Protein AF-A0A8K0QNC1-F1 (afdb_monomer_lite)

Structure (mmCIF, N/CA/C/O backbone):
data_AF-A0A8K0QNC1-F1
#
_entry.id   AF-A0A8K0QNC1-F1
#
loop_
_atom_site.group_PDB
_atom_site.id
_atom_site.type_symbol
_atom_site.label_atom_id
_atom_site.label_alt_id
_atom_site.label_comp_id
_atom_site.label_asym_id
_atom_site.label_entity_id
_atom_site.label_seq_id
_atom_site.pdbx_PDB_ins_code
_atom_site.Cartn_x
_atom_site.Cartn_y
_atom_site.Cartn_z
_atom_site.occupancy
_atom_site.B_iso_or_equiv
_atom_site.auth_seq_id
_atom_site.auth_comp_id
_atom_site.auth_asym_id
_atom_site.auth_atom_id
_atom_site.pdbx_PDB_model_num
ATOM 1 N N . MET A 1 1 ? 17.934 -23.393 26.243 1.00 37.12 1 MET A N 1
ATOM 2 C CA . MET A 1 1 ? 18.743 -22.552 27.147 1.00 37.12 1 MET A CA 1
ATOM 3 C C . MET A 1 1 ? 20.127 -22.516 26.538 1.00 37.12 1 MET A C 1
ATOM 5 O O . MET A 1 1 ? 20.659 -23.597 26.391 1.00 37.12 1 MET A O 1
ATOM 9 N N . TRP A 1 2 ? 20.594 -21.354 26.081 1.00 26.25 2 TRP A N 1
ATOM 10 C CA . TRP A 1 2 ? 21.980 -20.865 26.017 1.00 26.25 2 TRP A CA 1
ATOM 11 C C . TRP A 1 2 ? 21.808 -19.356 25.862 1.00 26.25 2 TRP A C 1
ATOM 13 O O . TRP A 1 2 ? 21.200 -18.884 24.904 1.00 26.25 2 TRP A O 1
ATOM 23 N N . ALA A 1 3 ? 22.207 -18.632 26.899 1.00 33.97 3 ALA A N 1
ATOM 24 C CA . ALA A 1 3 ? 22.215 -17.186 26.925 1.00 33.97 3 ALA A CA 1
ATOM 25 C C . ALA A 1 3 ? 23.612 -16.724 26.516 1.00 33.97 3 ALA A C 1
ATOM 27 O O . ALA A 1 3 ? 24.615 -17.261 26.984 1.00 33.97 3 ALA A O 1
ATOM 28 N N . SER A 1 4 ? 23.684 -15.703 25.677 1.00 28.52 4 SER A N 1
ATOM 29 C CA . SER A 1 4 ? 24.837 -14.812 25.652 1.00 28.52 4 SER A CA 1
ATOM 30 C C . SER A 1 4 ? 24.306 -13.392 25.649 1.00 28.52 4 SER A C 1
ATOM 32 O O . SER A 1 4 ? 23.837 -12.879 24.640 1.00 28.52 4 SER A O 1
ATOM 34 N N . ASN A 1 5 ? 24.331 -12.806 26.844 1.00 37.66 5 ASN A N 1
ATOM 35 C CA . ASN A 1 5 ? 24.391 -11.368 27.026 1.00 37.66 5 ASN A CA 1
ATOM 36 C C . ASN A 1 5 ? 25.725 -10.896 26.459 1.00 37.66 5 ASN A C 1
ATOM 38 O O . ASN A 1 5 ? 26.754 -11.433 26.859 1.00 37.66 5 ASN A O 1
ATOM 42 N N . ASN A 1 6 ? 25.694 -9.890 25.590 1.00 34.25 6 ASN A N 1
ATOM 43 C CA . ASN A 1 6 ? 26.662 -8.799 25.586 1.00 34.25 6 ASN A CA 1
ATOM 44 C C . ASN A 1 6 ? 26.201 -7.696 24.631 1.00 34.25 6 ASN A C 1
ATOM 46 O O . ASN A 1 6 ? 25.936 -7.960 23.468 1.00 34.25 6 ASN A O 1
ATOM 50 N N . GLY A 1 7 ? 26.207 -6.465 25.145 1.00 29.36 7 GLY A N 1
ATOM 51 C CA . GLY A 1 7 ? 26.609 -5.284 24.386 1.00 29.36 7 GLY A CA 1
ATOM 52 C C . GLY A 1 7 ? 25.577 -4.682 23.441 1.00 29.36 7 GLY A C 1
ATOM 53 O O . GLY A 1 7 ? 25.250 -5.235 22.404 1.00 29.36 7 GLY A O 1
ATOM 54 N N . ILE A 1 8 ? 25.149 -3.469 23.779 1.00 42.50 8 ILE A N 1
ATOM 55 C CA . ILE A 1 8 ? 24.453 -2.532 22.900 1.00 42.50 8 ILE A CA 1
ATOM 56 C C . ILE A 1 8 ? 25.280 -2.348 21.617 1.00 42.50 8 ILE A C 1
ATOM 58 O O . ILE A 1 8 ? 26.297 -1.659 21.606 1.00 42.50 8 ILE A O 1
ATOM 62 N N . GLY A 1 9 ? 24.821 -2.974 20.544 1.00 27.38 9 GLY A N 1
ATOM 63 C CA . GLY A 1 9 ? 25.250 -2.764 19.173 1.00 27.38 9 GLY A CA 1
ATOM 64 C C . GLY A 1 9 ? 24.034 -3.038 18.308 1.00 27.38 9 GLY A C 1
ATOM 65 O O . GLY A 1 9 ? 23.429 -4.100 18.408 1.00 27.38 9 GLY A O 1
ATOM 66 N N . LEU A 1 10 ? 23.601 -2.043 17.537 1.00 35.75 10 LEU A N 1
ATOM 67 C CA . LEU A 1 10 ? 22.543 -2.214 16.552 1.00 35.75 10 LEU A CA 1
ATOM 68 C C . LEU A 1 10 ? 23.090 -3.175 15.485 1.00 35.75 10 LEU A C 1
ATOM 70 O O . LEU A 1 10 ? 23.738 -2.742 14.532 1.00 35.75 10 LEU A O 1
ATOM 74 N N . ASP A 1 11 ? 22.899 -4.479 15.682 1.00 32.22 11 ASP A N 1
ATOM 75 C CA . ASP A 1 11 ? 23.224 -5.492 14.687 1.00 32.22 11 ASP A CA 1
ATOM 76 C C . ASP A 1 11 ? 22.339 -5.229 13.471 1.00 32.22 11 ASP A C 1
ATOM 78 O O . ASP A 1 11 ? 21.170 -5.615 13.406 1.00 32.22 11 ASP A O 1
ATOM 82 N N . SER A 1 12 ? 22.892 -4.488 12.512 1.00 39.66 12 SER A N 1
ATOM 83 C CA . SER A 1 12 ? 22.291 -4.332 11.199 1.00 39.66 12 SER A CA 1
ATOM 84 C C . SER A 1 12 ? 22.192 -5.735 10.609 1.00 39.66 12 SER A C 1
ATOM 86 O O . SER A 1 12 ? 23.230 -6.391 10.462 1.00 39.66 12 SER A O 1
ATOM 88 N N . PRO A 1 13 ? 20.982 -6.236 10.300 1.00 43.50 13 PRO A N 1
ATOM 89 C CA . PRO A 1 13 ? 20.848 -7.548 9.700 1.00 43.50 13 PRO A CA 1
ATOM 90 C C . PRO A 1 13 ? 21.691 -7.541 8.432 1.00 43.50 13 PRO A C 1
ATOM 92 O O . PRO A 1 13 ? 21.633 -6.598 7.642 1.00 43.50 13 PRO A O 1
ATOM 95 N N . THR A 1 14 ? 22.521 -8.568 8.276 1.00 40.28 14 THR A N 1
ATOM 96 C CA . THR A 1 14 ? 23.342 -8.784 7.090 1.00 40.28 14 THR A CA 1
ATOM 97 C C . THR A 1 14 ? 22.411 -8.913 5.885 1.00 40.28 14 THR A C 1
ATOM 99 O O . THR A 1 14 ? 21.946 -10.000 5.544 1.00 40.28 14 THR A O 1
ATOM 102 N N . LEU A 1 15 ? 22.092 -7.771 5.265 1.00 52.69 15 LEU A N 1
ATOM 103 C CA . LEU A 1 15 ? 21.390 -7.676 3.992 1.00 52.69 15 LEU A CA 1
ATOM 104 C C . LEU A 1 15 ? 22.106 -8.624 3.039 1.00 52.69 15 LEU A C 1
ATOM 106 O O . LEU A 1 15 ? 23.320 -8.519 2.830 1.00 52.69 15 LEU A O 1
ATOM 110 N N . SER A 1 16 ? 21.367 -9.596 2.504 1.00 53.00 16 SER A N 1
ATOM 111 C CA . SER A 1 16 ? 21.936 -10.507 1.518 1.00 53.00 16 SER A CA 1
ATOM 112 C C . SER A 1 16 ? 22.512 -9.658 0.389 1.00 53.00 16 SER A C 1
ATOM 114 O O . SER A 1 16 ? 21.857 -8.726 -0.073 1.00 53.00 16 SER A O 1
ATOM 116 N N . ARG A 1 17 ? 23.760 -9.938 -0.007 1.00 52.56 17 ARG A N 1
ATOM 117 C CA . ARG A 1 17 ? 24.540 -9.181 -0.999 1.00 52.56 17 ARG A CA 1
ATOM 118 C C . ARG A 1 17 ? 23.656 -8.765 -2.192 1.00 52.56 17 ARG A C 1
ATOM 120 O O . ARG A 1 17 ? 23.396 -9.585 -3.066 1.00 52.56 17 ARG A O 1
ATOM 127 N N . GLY A 1 18 ? 23.195 -7.508 -2.208 1.00 62.38 18 GLY A N 1
ATOM 128 C CA . GLY A 1 18 ? 22.348 -6.941 -3.269 1.00 62.38 18 GLY A CA 1
ATOM 129 C C . GLY A 1 18 ? 20.913 -6.534 -2.891 1.00 62.38 18 GLY A C 1
ATOM 130 O O . GLY A 1 18 ? 20.202 -6.046 -3.764 1.00 62.38 18 GLY A O 1
ATOM 131 N N . GLU A 1 19 ? 20.459 -6.702 -1.649 1.00 71.56 19 GLU A N 1
ATOM 132 C CA . GLU A 1 19 ? 19.176 -6.148 -1.179 1.00 71.56 19 GLU A CA 1
ATOM 133 C C . GLU A 1 19 ? 19.328 -4.661 -0.803 1.00 71.56 19 GLU A C 1
ATOM 135 O O . GLU A 1 19 ? 20.345 -4.257 -0.233 1.00 71.56 19 GLU A O 1
ATOM 140 N N . ARG A 1 20 ? 18.331 -3.830 -1.137 1.00 76.44 20 ARG A N 1
ATOM 141 C CA . ARG A 1 20 ? 18.275 -2.409 -0.751 1.00 76.44 20 ARG A CA 1
ATOM 142 C C . ARG A 1 20 ? 16.891 -2.080 -0.190 1.00 76.44 20 ARG A C 1
ATOM 144 O O . ARG A 1 20 ? 15.884 -2.625 -0.648 1.00 76.44 20 ARG A O 1
ATOM 151 N N . SER A 1 21 ? 16.846 -1.183 0.793 1.00 81.44 21 SER A N 1
ATOM 152 C CA . SER A 1 21 ? 15.582 -0.642 1.300 1.00 81.44 21 SER A CA 1
ATOM 153 C C . SER A 1 21 ? 14.858 0.132 0.194 1.00 81.44 21 SER A C 1
ATOM 155 O O . SER A 1 21 ? 15.500 0.804 -0.621 1.00 81.44 21 SER A O 1
ATOM 157 N N . LEU A 1 22 ? 13.523 0.062 0.174 1.00 79.75 22 LEU A N 1
ATOM 158 C CA . LEU A 1 22 ? 12.709 0.870 -0.735 1.00 79.75 22 LEU A CA 1
ATOM 159 C C . LEU A 1 22 ? 12.966 2.369 -0.557 1.00 79.75 22 LEU A C 1
ATOM 161 O O . LEU A 1 22 ? 12.942 3.101 -1.542 1.00 79.75 22 LEU A O 1
ATOM 165 N N . ASP A 1 23 ? 13.280 2.815 0.660 1.00 80.94 23 ASP A N 1
ATOM 166 C CA . ASP A 1 23 ? 13.617 4.211 0.937 1.00 80.94 23 ASP A CA 1
ATOM 167 C C . ASP A 1 23 ? 14.841 4.670 0.136 1.00 80.94 23 ASP A C 1
ATOM 169 O O . ASP A 1 23 ? 14.791 5.658 -0.598 1.00 80.94 23 ASP A O 1
ATOM 173 N N . HIS A 1 24 ? 15.919 3.883 0.182 1.00 79.38 24 HIS A N 1
ATOM 174 C CA . HIS A 1 24 ? 17.125 4.144 -0.600 1.00 79.38 24 HIS A CA 1
ATOM 175 C C . HIS A 1 24 ? 16.827 4.132 -2.108 1.00 79.38 24 HIS A C 1
ATOM 177 O O . HIS A 1 24 ? 17.402 4.912 -2.867 1.00 79.38 24 HIS A O 1
ATOM 183 N N . LEU A 1 25 ? 15.947 3.240 -2.566 1.00 79.94 25 LEU A N 1
ATOM 184 C CA . LEU A 1 25 ? 15.626 3.077 -3.987 1.00 79.94 25 LEU A CA 1
ATOM 185 C C . LEU A 1 25 ? 14.724 4.183 -4.550 1.00 79.94 25 LEU A C 1
ATOM 187 O O . LEU A 1 25 ? 14.773 4.417 -5.752 1.00 79.94 25 LEU A O 1
ATOM 191 N N . LEU A 1 26 ? 13.927 4.857 -3.719 1.00 79.38 26 LEU A N 1
ATOM 192 C CA . LEU A 1 26 ? 13.089 5.991 -4.138 1.00 79.38 26 LEU A CA 1
ATOM 193 C C . LEU A 1 26 ? 13.791 7.349 -3.984 1.00 79.38 26 LEU A C 1
ATOM 195 O O . LEU A 1 26 ? 13.345 8.343 -4.548 1.00 79.38 26 LEU A O 1
ATOM 199 N N . THR A 1 27 ? 14.878 7.414 -3.214 1.00 78.56 27 THR A N 1
ATOM 200 C CA . THR A 1 27 ? 15.614 8.663 -2.944 1.00 78.56 27 THR A CA 1
ATOM 201 C C . THR A 1 27 ? 16.865 8.843 -3.805 1.00 78.56 27 THR A C 1
ATOM 203 O O . THR A 1 27 ? 17.310 9.974 -3.996 1.00 78.56 27 THR A O 1
ATOM 206 N N . HIS A 1 28 ? 17.439 7.762 -4.345 1.00 74.12 28 HIS A N 1
ATOM 207 C CA . HIS A 1 28 ? 18.698 7.798 -5.099 1.00 74.12 28 HIS A CA 1
ATOM 208 C C . HIS A 1 28 ? 18.496 7.595 -6.609 1.00 74.12 28 HIS A C 1
ATOM 210 O O . HIS A 1 28 ? 17.592 6.894 -7.051 1.00 74.12 28 HIS A O 1
ATOM 216 N N . LYS A 1 29 ? 19.396 8.190 -7.407 1.00 57.03 29 LYS A N 1
ATOM 217 C CA . LYS A 1 29 ? 19.325 8.281 -8.882 1.00 57.03 29 LYS A CA 1
ATOM 218 C C . LYS A 1 29 ? 19.340 6.924 -9.616 1.00 57.03 29 LYS A C 1
ATOM 220 O O . LYS A 1 29 ? 18.867 6.855 -10.746 1.00 57.03 29 LYS A O 1
ATOM 225 N N . ASP A 1 30 ? 19.807 5.859 -8.960 1.00 65.19 30 ASP A N 1
ATOM 226 C CA . ASP A 1 30 ? 19.765 4.464 -9.440 1.00 65.19 30 ASP A CA 1
ATOM 227 C C . ASP A 1 30 ? 18.462 3.754 -9.013 1.00 65.19 30 ASP A C 1
ATOM 229 O O . ASP A 1 30 ? 18.477 2.638 -8.482 1.00 65.19 30 ASP A O 1
ATOM 233 N N . GLY A 1 31 ? 17.334 4.452 -9.154 1.00 67.19 31 GLY A N 1
ATOM 234 C CA . GLY A 1 31 ? 16.042 4.027 -8.626 1.00 67.19 31 GLY A CA 1
ATOM 235 C C . GLY A 1 31 ? 15.428 2.824 -9.345 1.00 67.19 31 GLY A C 1
ATOM 236 O O . GLY A 1 31 ? 15.836 2.413 -10.436 1.00 67.19 31 GLY A O 1
ATOM 237 N N . LEU A 1 32 ? 14.404 2.235 -8.725 1.00 75.88 32 LEU A N 1
ATOM 238 C CA . LEU A 1 32 ? 13.653 1.138 -9.335 1.00 75.88 32 LEU A CA 1
ATOM 239 C C . LEU A 1 32 ? 12.893 1.634 -10.565 1.00 75.88 32 LEU A C 1
ATOM 241 O O . LEU A 1 32 ? 12.105 2.579 -10.497 1.00 75.88 32 LEU A O 1
ATOM 245 N N . THR A 1 33 ? 13.040 0.924 -11.687 1.00 82.25 33 THR A N 1
ATOM 246 C CA . THR A 1 33 ? 12.179 1.188 -12.847 1.00 82.25 33 THR A CA 1
ATOM 247 C C . THR A 1 33 ? 10.709 1.043 -12.453 1.00 82.25 33 THR A C 1
ATOM 249 O O . THR A 1 33 ? 10.363 0.214 -11.604 1.00 82.25 33 THR A O 1
ATOM 252 N N . LEU A 1 34 ? 9.826 1.787 -13.126 1.00 83.31 34 LEU A N 1
ATOM 253 C CA . LEU A 1 34 ? 8.377 1.737 -12.898 1.00 83.31 34 LEU A CA 1
ATOM 254 C C . LEU A 1 34 ? 7.844 0.295 -12.816 1.00 83.31 34 LEU A C 1
ATOM 256 O O . LEU A 1 34 ? 7.024 -0.035 -11.971 1.00 83.31 34 LEU A O 1
ATOM 260 N N . LYS A 1 35 ? 8.367 -0.598 -13.659 1.00 80.06 35 LYS A N 1
ATOM 261 C CA . LYS A 1 35 ? 8.007 -2.021 -13.696 1.00 80.06 35 LYS A CA 1
ATOM 262 C C . LYS A 1 35 ? 8.257 -2.736 -12.367 1.00 80.06 35 LYS A C 1
ATOM 264 O O . LYS A 1 35 ? 7.398 -3.483 -11.905 1.00 80.06 35 LYS A O 1
ATOM 269 N N . TYR A 1 36 ? 9.417 -2.503 -11.760 1.00 81.12 36 TYR A N 1
ATOM 270 C CA . TYR A 1 36 ? 9.766 -3.108 -10.479 1.00 81.12 36 TYR A CA 1
ATOM 271 C C . TYR A 1 36 ? 9.005 -2.475 -9.320 1.00 81.12 36 TYR A C 1
ATOM 273 O O . TYR A 1 36 ? 8.601 -3.197 -8.414 1.00 81.12 36 TYR A O 1
ATOM 281 N N . ARG A 1 37 ? 8.738 -1.163 -9.372 1.00 86.94 37 ARG A N 1
ATOM 282 C CA . ARG A 1 37 ? 7.895 -0.489 -8.372 1.00 86.94 37 ARG A CA 1
ATOM 283 C C . ARG A 1 37 ? 6.478 -1.069 -8.350 1.00 86.94 37 ARG A C 1
ATOM 285 O O . ARG A 1 37 ? 5.969 -1.408 -7.285 1.00 86.94 37 ARG A O 1
ATO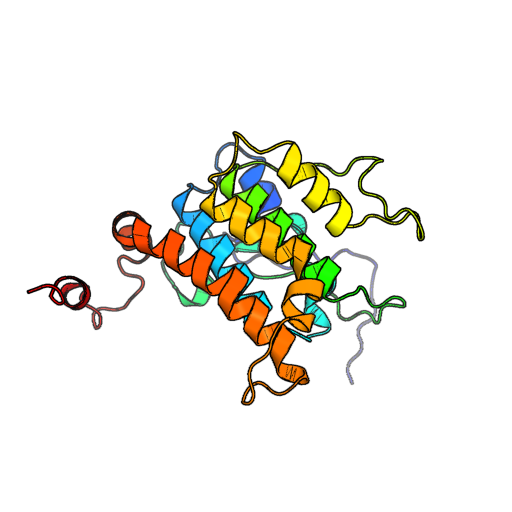M 292 N N . LYS A 1 38 ? 5.890 -1.306 -9.529 1.00 86.62 38 LYS A N 1
ATOM 293 C CA . LYS A 1 38 ? 4.578 -1.965 -9.665 1.00 86.62 38 LYS A CA 1
ATOM 294 C C . LYS A 1 38 ? 4.579 -3.389 -9.114 1.00 86.62 38 LYS A C 1
ATOM 296 O O . LYS A 1 38 ? 3.675 -3.756 -8.368 1.00 86.62 38 LYS A O 1
ATOM 301 N N . LEU A 1 39 ? 5.615 -4.171 -9.427 1.00 84.50 39 LEU A N 1
ATOM 302 C CA . LEU A 1 39 ? 5.780 -5.517 -8.875 1.00 84.50 39 LEU A CA 1
ATOM 303 C C . LEU A 1 39 ? 5.903 -5.493 -7.343 1.00 84.50 39 LEU A C 1
ATOM 305 O O . LEU A 1 39 ? 5.227 -6.270 -6.674 1.00 84.50 39 LEU A O 1
ATOM 309 N N . ALA A 1 40 ? 6.712 -4.586 -6.788 1.00 85.81 40 ALA A N 1
ATOM 310 C CA . ALA A 1 40 ? 6.866 -4.430 -5.344 1.00 85.81 40 ALA A CA 1
ATOM 311 C C . ALA A 1 40 ? 5.525 -4.110 -4.664 1.00 85.81 40 ALA A C 1
ATOM 313 O O . ALA A 1 40 ? 5.190 -4.750 -3.673 1.00 85.81 40 ALA A O 1
ATOM 314 N N . GLY A 1 41 ? 4.723 -3.204 -5.235 1.00 89.69 41 GLY A N 1
ATOM 315 C CA . GLY A 1 41 ? 3.392 -2.871 -4.714 1.00 89.69 41 GLY A CA 1
ATOM 316 C C . GLY A 1 41 ? 2.451 -4.080 -4.654 1.00 89.69 41 GLY A C 1
ATOM 317 O O . GLY A 1 41 ? 1.817 -4.317 -3.628 1.00 89.69 41 GLY A O 1
ATOM 318 N N . VAL A 1 42 ? 2.411 -4.898 -5.715 1.00 90.44 42 VAL A N 1
ATOM 319 C CA . VAL A 1 42 ? 1.605 -6.135 -5.738 1.00 90.44 42 VAL A CA 1
ATOM 320 C C . VAL A 1 42 ? 2.085 -7.135 -4.691 1.00 90.44 42 VAL A C 1
ATOM 322 O O . VAL A 1 42 ? 1.270 -7.719 -3.981 1.00 90.44 42 VAL A O 1
ATOM 325 N N . LEU A 1 43 ? 3.397 -7.345 -4.584 1.00 87.31 43 LEU A N 1
ATOM 326 C CA . LEU A 1 43 ? 3.952 -8.313 -3.640 1.00 87.31 43 LEU A CA 1
ATOM 327 C C . LEU A 1 43 ? 3.760 -7.872 -2.187 1.00 87.31 43 LEU A C 1
ATOM 329 O O . LEU A 1 43 ? 3.492 -8.713 -1.335 1.00 87.31 43 LEU A O 1
ATOM 333 N N . LEU A 1 44 ? 3.824 -6.570 -1.904 1.00 88.62 44 LEU A N 1
ATOM 334 C CA . LEU A 1 44 ? 3.492 -6.026 -0.588 1.00 88.62 44 LEU A CA 1
ATOM 335 C C . LEU A 1 44 ? 2.016 -6.238 -0.246 1.00 88.62 44 LEU A C 1
ATOM 337 O O . LEU A 1 44 ? 1.715 -6.727 0.841 1.00 88.62 44 LEU A O 1
ATOM 341 N N . ALA A 1 45 ? 1.104 -5.955 -1.179 1.00 91.12 45 ALA A N 1
ATOM 342 C CA . ALA A 1 45 ? -0.318 -6.230 -0.986 1.00 91.12 45 ALA A CA 1
ATOM 343 C C . ALA A 1 45 ? -0.592 -7.732 -0.782 1.00 91.12 45 ALA A C 1
ATOM 345 O O . ALA A 1 45 ? -1.410 -8.099 0.059 1.00 91.12 45 ALA A O 1
ATOM 346 N N . ALA A 1 46 ? 0.125 -8.608 -1.494 1.00 89.00 46 ALA A N 1
ATOM 347 C CA . ALA A 1 46 ? 0.028 -10.055 -1.315 1.00 89.00 46 ALA A CA 1
ATOM 348 C C . ALA A 1 46 ? 0.525 -10.493 0.072 1.00 89.00 46 ALA A C 1
ATOM 350 O O . ALA A 1 46 ? -0.131 -11.296 0.733 1.00 89.00 46 ALA A O 1
ATOM 351 N N . SER A 1 47 ? 1.639 -9.932 0.549 1.00 85.31 47 SER A N 1
ATOM 352 C CA . SER A 1 47 ? 2.135 -10.175 1.906 1.00 85.31 47 SER A CA 1
ATOM 353 C C . SER A 1 47 ? 1.119 -9.740 2.960 1.00 85.31 47 SER A C 1
ATOM 355 O O . SER A 1 47 ? 0.810 -10.523 3.852 1.00 85.31 47 SER A O 1
ATOM 357 N N . VAL A 1 48 ? 0.540 -8.540 2.829 1.00 86.81 48 VAL A N 1
ATOM 358 C CA . VAL A 1 48 ? -0.503 -8.036 3.741 1.00 86.81 48 VAL A CA 1
ATOM 359 C C . VAL A 1 48 ? -1.757 -8.912 3.704 1.00 86.81 48 VAL A C 1
ATOM 361 O O . VAL A 1 48 ? -2.336 -9.185 4.748 1.00 86.81 48 VAL A O 1
ATOM 364 N N . PHE A 1 49 ? -2.153 -9.411 2.533 1.00 87.81 49 PHE A N 1
ATOM 365 C CA . PHE A 1 49 ? -3.267 -10.349 2.404 1.00 87.81 49 PHE A CA 1
ATOM 366 C C . PHE A 1 49 ? -3.011 -11.675 3.139 1.00 87.81 49 PHE A C 1
ATOM 368 O O . PHE A 1 49 ? -3.875 -12.154 3.872 1.00 87.81 49 PHE A O 1
ATOM 375 N N . HIS A 1 50 ? -1.829 -12.271 2.962 1.00 82.06 50 HIS A N 1
ATOM 376 C CA . HIS A 1 50 ? -1.489 -13.558 3.579 1.00 82.06 50 HIS A CA 1
ATOM 377 C C . HIS A 1 50 ? -1.273 -13.471 5.087 1.00 82.06 50 HIS A C 1
ATOM 379 O O . HIS A 1 50 ? -1.556 -14.422 5.812 1.00 82.06 50 HIS A O 1
ATOM 385 N N . LEU A 1 51 ? -0.756 -12.338 5.540 1.00 77.62 51 LEU A N 1
ATOM 386 C CA . LEU A 1 51 ? -0.413 -12.076 6.928 1.00 77.62 51 LEU A CA 1
ATOM 387 C C . LEU A 1 51 ? -1.438 -11.148 7.590 1.00 77.62 51 LEU A C 1
ATOM 389 O O . LEU A 1 51 ? -1.137 -10.573 8.637 1.00 77.62 51 LEU A O 1
ATOM 393 N N . SER A 1 52 ? -2.633 -10.990 7.003 1.00 70.88 52 SER A N 1
ATOM 394 C CA . SER A 1 52 ? -3.717 -10.254 7.652 1.00 70.88 52 SER A CA 1
ATOM 395 C C . SER A 1 52 ? -3.920 -10.856 9.039 1.00 70.88 52 SER A C 1
ATOM 397 O O . SER A 1 52 ? -3.920 -12.082 9.181 1.00 70.88 52 SER A O 1
ATOM 399 N N . ASP A 1 53 ? -4.034 -9.998 10.053 1.00 67.06 53 ASP A N 1
ATOM 400 C CA . ASP A 1 53 ? -4.241 -10.385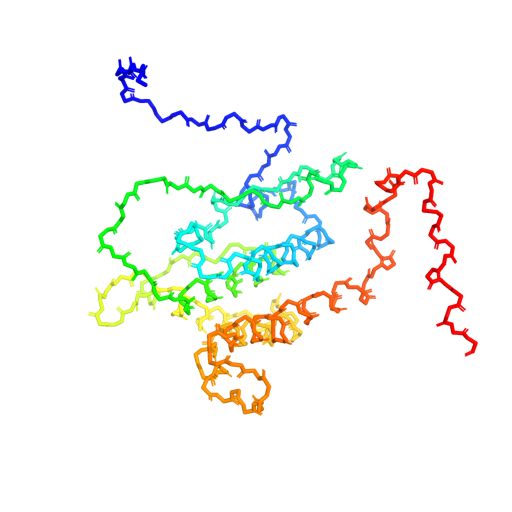 11.459 1.00 67.06 53 ASP A CA 1
ATOM 401 C C . ASP A 1 53 ? -2.981 -10.939 12.159 1.00 67.06 53 ASP A C 1
ATOM 403 O O . ASP A 1 53 ? -3.015 -11.331 13.327 1.00 67.06 53 ASP A O 1
ATOM 407 N N . SER A 1 54 ? -1.835 -10.923 11.470 1.00 71.12 54 SER A N 1
ATOM 408 C CA . SER A 1 54 ? -0.542 -11.227 12.069 1.00 71.12 54 SER A CA 1
ATOM 409 C C . SER A 1 54 ? -0.030 -10.046 12.903 1.00 71.12 54 SER A C 1
ATOM 411 O O . SER A 1 54 ? 0.108 -8.943 12.367 1.00 71.12 54 SER A O 1
ATOM 413 N N . PRO A 1 55 ? 0.378 -10.263 14.170 1.00 65.12 55 PRO A N 1
ATOM 414 C CA . PRO A 1 55 ? 0.935 -9.199 15.012 1.00 65.12 55 PRO A CA 1
ATOM 415 C C . PRO A 1 55 ? 2.281 -8.664 14.492 1.00 65.12 55 PRO A C 1
ATOM 417 O O . PRO A 1 55 ? 2.789 -7.661 14.985 1.00 65.12 55 PRO A O 1
ATOM 420 N N . TRP A 1 56 ? 2.881 -9.332 13.502 1.00 65.88 56 TRP A N 1
ATOM 421 C CA . TRP A 1 56 ? 4.194 -8.993 12.957 1.00 65.88 56 TRP A CA 1
ATOM 422 C C . TRP A 1 56 ? 4.155 -7.878 11.903 1.00 65.88 56 TRP A C 1
ATOM 424 O O . TRP A 1 56 ? 5.193 -7.277 11.627 1.00 65.88 56 TRP A O 1
ATOM 434 N N . ILE A 1 57 ? 2.985 -7.587 11.319 1.00 63.59 57 ILE A N 1
ATOM 435 C CA . ILE A 1 57 ? 2.823 -6.531 10.301 1.00 63.59 57 ILE A CA 1
ATOM 436 C C . ILE A 1 57 ? 2.524 -5.163 10.911 1.00 63.59 57 ILE A C 1
ATOM 438 O O . ILE A 1 57 ? 2.815 -4.152 10.272 1.00 63.59 57 ILE A O 1
ATOM 442 N N 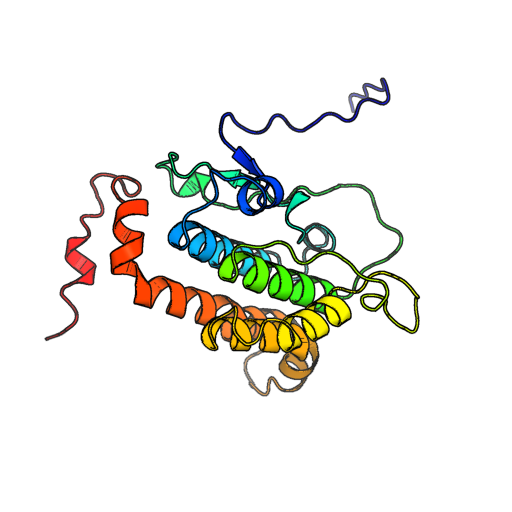. ASP A 1 58 ? 2.024 -5.130 12.148 1.00 59.16 58 ASP A N 1
ATOM 443 C CA . ASP A 1 58 ? 1.325 -3.990 12.757 1.00 59.16 58 ASP A CA 1
ATOM 444 C C . ASP A 1 58 ? 2.087 -2.652 12.795 1.00 59.16 58 ASP A C 1
ATOM 446 O O . ASP A 1 58 ? 1.519 -1.635 13.192 1.00 59.16 58 ASP A O 1
ATOM 450 N N . GLN A 1 59 ? 3.384 -2.621 12.462 1.00 57.75 59 GLN A N 1
ATOM 451 C CA . GLN A 1 59 ? 4.224 -1.430 12.630 1.00 57.75 59 GLN A CA 1
ATOM 452 C C . GLN A 1 59 ? 5.333 -1.236 11.586 1.00 57.75 59 GLN A C 1
ATOM 454 O O . GLN A 1 59 ? 6.161 -0.347 11.760 1.00 57.75 59 GLN A O 1
ATOM 459 N N . HIS A 1 60 ? 5.388 -2.044 10.523 1.00 65.25 60 HIS A N 1
ATOM 460 C CA . HIS A 1 60 ? 6.582 -2.104 9.662 1.00 65.25 60 HIS A CA 1
ATOM 461 C C . HIS A 1 60 ? 6.311 -1.901 8.167 1.00 65.25 60 HIS A C 1
ATOM 463 O O . HIS A 1 60 ? 7.185 -2.136 7.334 1.00 65.25 60 HIS A O 1
ATOM 469 N N . LEU A 1 61 ? 5.122 -1.408 7.815 1.00 69.44 61 LEU A N 1
ATOM 470 C CA . LEU A 1 61 ? 4.787 -0.988 6.451 1.00 69.44 61 LEU A CA 1
ATOM 471 C C . LEU A 1 61 ? 5.289 0.436 6.165 1.00 69.44 61 LEU A C 1
ATOM 473 O O . LEU A 1 61 ? 4.543 1.309 5.733 1.00 69.44 61 LEU A O 1
ATOM 477 N N . GLU A 1 62 ? 6.574 0.666 6.411 1.00 72.62 62 GLU A N 1
ATOM 478 C CA . GLU A 1 62 ? 7.282 1.891 6.042 1.00 72.62 62 GLU A CA 1
ATOM 479 C C . GLU A 1 62 ? 8.421 1.539 5.080 1.00 72.62 62 GLU A C 1
ATOM 481 O O . GLU A 1 62 ? 9.007 0.458 5.172 1.00 72.62 62 GLU A O 1
ATOM 486 N N . LEU A 1 63 ? 8.760 2.451 4.161 1.00 70.94 63 LEU A N 1
ATOM 487 C CA . LEU A 1 63 ? 9.784 2.224 3.128 1.00 70.94 63 LEU A CA 1
ATOM 488 C C . LEU A 1 63 ? 11.130 1.760 3.709 1.00 70.94 63 LEU A C 1
ATOM 490 O O . LEU A 1 63 ? 11.829 0.944 3.111 1.00 70.94 63 LEU A O 1
ATOM 494 N N . GLU A 1 64 ? 11.471 2.259 4.893 1.00 73.19 64 GLU A N 1
ATOM 495 C CA . GLU A 1 64 ? 12.719 1.985 5.611 1.00 73.19 64 GLU A CA 1
ATOM 496 C C . GLU A 1 64 ? 12.760 0.555 6.172 1.00 73.19 64 GLU A C 1
ATOM 498 O O . GLU A 1 64 ? 13.818 -0.066 6.242 1.00 73.19 64 GLU A O 1
ATOM 503 N N . CYS A 1 65 ? 11.597 -0.005 6.513 1.00 72.56 65 CYS A N 1
ATOM 504 C CA . CYS A 1 65 ? 11.460 -1.367 7.026 1.00 72.56 65 CYS A CA 1
ATOM 505 C C . CYS A 1 65 ? 11.302 -2.413 5.917 1.00 72.56 65 CYS A C 1
ATOM 507 O O . CYS A 1 65 ? 11.351 -3.608 6.203 1.00 72.56 65 CYS A O 1
ATOM 509 N N . ILE A 1 66 ? 11.119 -1.990 4.664 1.00 79.75 66 ILE A N 1
ATOM 510 C CA . ILE A 1 66 ? 10.900 -2.887 3.533 1.00 79.75 66 ILE A CA 1
ATOM 511 C C . ILE A 1 66 ? 12.152 -2.931 2.665 1.00 79.75 66 ILE A C 1
ATOM 513 O O . ILE A 1 66 ? 12.580 -1.929 2.093 1.00 79.75 66 ILE A O 1
ATOM 517 N N . SER A 1 67 ? 12.706 -4.129 2.517 1.00 80.06 67 SER A N 1
ATOM 518 C CA . SER A 1 67 ? 13.785 -4.411 1.576 1.00 80.06 67 SER A CA 1
ATOM 519 C C . SER A 1 67 ? 13.265 -5.230 0.407 1.00 80.06 67 SER A C 1
ATOM 521 O O . SER A 1 67 ? 12.542 -6.214 0.586 1.00 80.06 67 SER A O 1
ATOM 523 N N . VAL A 1 68 ? 13.660 -4.836 -0.797 1.00 76.50 68 VAL A N 1
ATOM 524 C CA . VAL A 1 68 ? 13.406 -5.598 -2.021 1.00 76.50 68 VAL A CA 1
ATOM 525 C C . VAL A 1 68 ? 14.739 -6.066 -2.604 1.00 76.50 68 VAL A C 1
ATOM 527 O O . VAL A 1 68 ? 15.761 -5.384 -2.445 1.00 76.50 68 VAL A O 1
ATOM 530 N N . PRO A 1 69 ? 14.780 -7.243 -3.248 1.00 73.00 69 PRO A N 1
ATOM 531 C CA . PRO A 1 69 ? 16.003 -7.695 -3.896 1.00 73.00 69 PRO A CA 1
ATOM 532 C C . PRO A 1 69 ? 16.366 -6.806 -5.086 1.00 73.00 69 PRO A C 1
ATOM 534 O O . PRO A 1 69 ? 15.513 -6.145 -5.682 1.00 73.00 69 PRO A O 1
ATOM 537 N N . SER A 1 70 ? 17.641 -6.852 -5.475 1.00 70.94 70 SER A N 1
ATOM 538 C CA . SER A 1 70 ? 18.089 -6.212 -6.709 1.00 70.94 70 SER A CA 1
ATOM 539 C C . SER A 1 70 ? 17.320 -6.744 -7.936 1.00 70.94 70 SER A C 1
ATOM 541 O O . SER A 1 70 ? 17.140 -7.961 -8.059 1.00 70.94 70 SER A O 1
ATOM 543 N N . PRO A 1 71 ? 16.968 -5.858 -8.891 1.00 66.50 71 PRO A N 1
ATOM 544 C CA . PRO A 1 71 ? 16.585 -6.187 -10.267 1.00 66.50 71 PRO A CA 1
ATOM 545 C C . PRO A 1 71 ? 17.399 -7.297 -10.943 1.00 66.50 71 PRO A C 1
ATOM 547 O O . PRO A 1 71 ? 16.861 -8.052 -11.750 1.00 66.50 71 PRO A O 1
ATOM 550 N N . ASP A 1 72 ? 18.688 -7.415 -10.619 1.00 68.06 72 ASP A N 1
ATOM 551 C CA . ASP A 1 72 ? 19.591 -8.403 -11.223 1.00 68.06 72 ASP A CA 1
ATOM 552 C C . ASP A 1 72 ? 19.329 -9.837 -10.733 1.00 68.06 72 ASP A C 1
ATOM 554 O O . ASP A 1 72 ? 19.880 -10.811 -11.262 1.00 68.06 72 ASP A O 1
ATOM 558 N N . ASN A 1 73 ? 18.473 -9.991 -9.722 1.00 67.62 73 ASN A N 1
ATOM 559 C CA . ASN A 1 73 ? 18.124 -11.277 -9.159 1.00 67.62 73 ASN A CA 1
ATOM 560 C C . ASN A 1 73 ? 17.095 -12.019 -10.026 1.00 67.62 73 ASN A C 1
ATOM 562 O O . ASN A 1 73 ? 15.912 -11.690 -10.060 1.00 67.62 73 ASN A O 1
ATOM 566 N N . LYS A 1 74 ? 17.537 -13.097 -10.677 1.00 67.12 74 LYS A N 1
ATOM 567 C CA . LYS A 1 74 ? 16.699 -13.934 -11.553 1.00 67.12 74 LYS A CA 1
ATOM 568 C C . LYS A 1 74 ? 15.958 -15.063 -10.826 1.00 67.12 74 LYS A C 1
ATOM 570 O O . LYS A 1 74 ? 15.464 -15.979 -11.475 1.00 67.12 74 LYS A O 1
ATOM 575 N N . ARG A 1 75 ? 15.889 -15.074 -9.493 1.00 65.56 75 ARG A N 1
ATOM 576 C CA . ARG A 1 75 ? 15.170 -16.119 -8.743 1.00 65.56 75 ARG A CA 1
ATOM 577 C C . ARG A 1 75 ? 13.867 -15.565 -8.190 1.00 65.56 75 ARG A C 1
ATOM 579 O O . ARG A 1 75 ? 13.884 -14.743 -7.285 1.00 65.56 75 ARG A O 1
ATOM 586 N N . LEU A 1 76 ? 12.728 -16.058 -8.683 1.00 60.31 76 LEU A N 1
ATOM 587 C CA . LEU A 1 76 ? 11.397 -15.587 -8.257 1.00 60.31 76 LEU A CA 1
ATOM 588 C C . LEU A 1 76 ? 11.165 -15.731 -6.755 1.00 60.31 76 LEU A C 1
ATOM 590 O O . LEU A 1 76 ? 10.603 -14.845 -6.126 1.00 60.31 76 LEU A O 1
ATOM 594 N N . GLN A 1 77 ? 11.681 -16.811 -6.175 1.00 62.47 77 GLN A N 1
ATOM 595 C CA . GLN A 1 77 ? 11.621 -17.083 -4.737 1.00 62.47 77 GLN A CA 1
ATOM 596 C C . GLN A 1 77 ? 12.321 -16.005 -3.893 1.00 62.47 77 GLN A C 1
ATOM 598 O O . GLN A 1 77 ? 12.060 -15.901 -2.702 1.00 62.47 77 GLN A O 1
ATOM 603 N N . GLN A 1 78 ? 13.212 -15.214 -4.498 1.00 66.12 78 GLN A N 1
ATOM 604 C CA . GLN A 1 78 ? 13.941 -14.138 -3.832 1.00 66.12 78 GLN A CA 1
ATOM 605 C C . GLN A 1 78 ? 13.273 -12.768 -4.022 1.00 66.12 78 GLN A C 1
ATOM 607 O O . GLN A 1 78 ? 13.717 -11.817 -3.395 1.00 66.12 78 GLN A O 1
ATOM 612 N N . TRP A 1 79 ? 12.195 -12.674 -4.819 1.00 68.00 79 TRP A N 1
ATOM 613 C CA . TRP A 1 79 ? 11.405 -11.450 -5.031 1.00 68.00 79 TRP A CA 1
ATOM 614 C C . TRP A 1 79 ? 10.402 -11.126 -3.932 1.00 68.00 79 TRP A C 1
ATOM 616 O O . TRP A 1 79 ? 9.824 -10.046 -3.962 1.00 68.00 79 TRP A O 1
ATOM 626 N N . CYS A 1 80 ? 10.240 -11.991 -2.932 1.00 70.94 80 CYS A N 1
ATOM 627 C CA . CYS A 1 80 ? 9.419 -11.687 -1.766 1.00 70.94 80 CYS A CA 1
ATOM 628 C C . CYS A 1 80 ? 9.994 -10.472 -1.006 1.00 70.94 80 CYS A C 1
ATOM 630 O O . CYS A 1 80 ? 11.134 -10.551 -0.538 1.00 70.94 80 CYS A O 1
ATOM 632 N N . PRO A 1 81 ? 9.235 -9.366 -0.854 1.00 73.94 81 PRO A N 1
ATOM 633 C CA . PRO A 1 81 ? 9.658 -8.233 -0.044 1.00 73.94 81 PRO A CA 1
ATOM 634 C C . PRO A 1 81 ? 9.926 -8.698 1.384 1.00 73.94 81 PRO A C 1
ATOM 636 O O . PRO A 1 81 ? 9.111 -9.413 1.974 1.00 73.94 81 PRO A O 1
ATOM 639 N N . ARG A 1 82 ? 11.064 -8.291 1.944 1.00 76.81 82 ARG A N 1
ATOM 640 C CA . ARG A 1 82 ? 11.397 -8.566 3.340 1.00 76.81 82 ARG A CA 1
ATOM 641 C C . ARG A 1 82 ? 10.974 -7.383 4.185 1.00 76.81 82 ARG A C 1
ATOM 643 O O . ARG A 1 82 ? 11.390 -6.258 3.918 1.00 76.81 82 ARG A O 1
ATOM 650 N N . VAL A 1 83 ? 10.175 -7.655 5.206 1.00 73.88 83 VAL A N 1
ATOM 651 C CA . VAL A 1 83 ? 9.758 -6.663 6.194 1.00 73.88 83 VAL A CA 1
ATOM 652 C C . VAL A 1 83 ? 10.585 -6.890 7.454 1.00 73.88 83 VAL A C 1
ATOM 654 O O . VAL A 1 83 ? 10.588 -7.992 8.002 1.00 73.88 83 VAL A O 1
ATOM 657 N N . LEU A 1 84 ? 11.316 -5.870 7.895 1.00 71.62 84 LEU A N 1
ATOM 658 C CA . LEU A 1 84 ? 12.013 -5.888 9.177 1.00 71.62 84 LEU A CA 1
ATOM 659 C C . LEU A 1 84 ? 10.971 -5.897 10.297 1.00 71.62 84 LEU A C 1
ATOM 661 O O . LEU A 1 84 ? 10.165 -4.980 10.388 1.00 71.62 84 LEU A O 1
ATOM 665 N N . CYS A 1 85 ? 10.990 -6.924 11.144 1.00 67.38 85 CYS A N 1
ATOM 666 C CA . CYS A 1 85 ? 10.072 -7.069 12.271 1.00 67.38 85 CYS A CA 1
ATOM 667 C C . CYS A 1 85 ? 10.831 -7.153 13.599 1.00 67.38 85 CYS A C 1
ATOM 669 O O . CYS A 1 85 ? 11.925 -7.716 13.663 1.00 67.38 85 CYS A O 1
ATOM 671 N N . THR A 1 86 ? 10.233 -6.640 14.677 1.00 67.94 86 THR A N 1
ATOM 672 C CA . THR A 1 86 ? 10.752 -6.809 16.043 1.00 67.94 86 THR A CA 1
ATOM 673 C C . THR A 1 86 ? 9.922 -7.817 16.833 1.00 67.94 86 THR A C 1
ATOM 675 O O . THR A 1 86 ? 8.697 -7.819 16.753 1.00 67.94 86 THR A O 1
ATOM 678 N N . LEU A 1 87 ? 10.597 -8.662 17.620 1.00 67.31 87 LEU A N 1
ATOM 679 C CA . LEU A 1 87 ? 9.961 -9.613 18.542 1.00 67.31 87 LEU A CA 1
ATOM 680 C C . LEU A 1 87 ? 9.592 -8.982 19.894 1.00 67.31 87 LEU A C 1
ATOM 682 O O . LEU A 1 87 ? 9.078 -9.668 20.775 1.00 67.31 87 LEU A O 1
ATOM 686 N N . MET A 1 88 ? 9.885 -7.693 20.090 1.00 65.12 88 MET A N 1
ATOM 687 C CA . MET A 1 88 ? 9.589 -7.011 21.346 1.00 65.12 88 MET A CA 1
ATOM 688 C C . MET A 1 88 ? 8.073 -6.852 21.535 1.00 65.12 88 MET A C 1
ATOM 690 O O . MET A 1 88 ? 7.415 -6.311 20.642 1.00 65.12 88 MET A O 1
ATOM 694 N N . PRO A 1 89 ? 7.510 -7.270 22.689 1.00 56.59 89 PRO A N 1
ATOM 695 C CA . PRO A 1 89 ? 6.118 -7.001 23.023 1.00 56.59 89 PRO A CA 1
ATOM 696 C C . PRO A 1 89 ? 5.901 -5.492 23.066 1.00 56.59 89 PRO A C 1
ATOM 698 O O . PRO A 1 89 ? 6.680 -4.770 23.690 1.00 56.59 89 PRO A O 1
ATOM 701 N N . LYS A 1 90 ? 4.850 -5.002 22.409 1.00 61.31 90 LYS A N 1
ATOM 702 C CA . LYS A 1 90 ? 4.542 -3.570 22.389 1.00 61.31 90 LYS A CA 1
ATOM 703 C C . LYS A 1 90 ? 3.273 -3.267 23.167 1.00 61.31 90 LYS A C 1
ATOM 705 O O . LYS A 1 90 ? 2.319 -4.038 23.158 1.00 61.31 90 LYS A O 1
ATOM 710 N N . SER A 1 91 ? 3.306 -2.121 23.839 1.00 57.34 91 SER A N 1
ATOM 711 C CA . SER A 1 91 ? 2.270 -1.639 24.754 1.00 57.34 91 SER A CA 1
ATOM 712 C C . SER A 1 91 ? 0.999 -1.159 24.052 1.00 57.34 91 SER A C 1
ATOM 714 O O . SER A 1 91 ? -0.048 -1.116 24.687 1.00 57.34 91 SER A O 1
ATOM 716 N N . HIS A 1 92 ? 1.066 -0.842 22.755 1.00 61.16 92 HIS A N 1
ATOM 717 C CA . HIS A 1 92 ? -0.058 -0.299 21.992 1.00 61.16 92 HIS A CA 1
ATOM 718 C C . HIS A 1 92 ? -0.272 -1.104 20.707 1.00 61.16 92 HIS A C 1
ATOM 720 O O . HIS A 1 92 ? 0.616 -1.177 19.851 1.00 61.16 92 HIS A O 1
ATOM 726 N N . LYS A 1 93 ? -1.456 -1.714 20.579 1.00 64.50 93 LYS A N 1
ATOM 727 C CA . LYS A 1 93 ? -1.925 -2.300 19.319 1.00 64.50 93 LYS A CA 1
ATOM 728 C C . LYS A 1 93 ? -2.431 -1.171 18.427 1.00 64.50 93 LYS A C 1
ATOM 730 O O . LYS A 1 93 ? -3.366 -0.472 18.810 1.00 64.50 93 LYS A O 1
ATOM 735 N N . ARG A 1 94 ? -1.818 -0.994 17.255 1.00 69.88 94 ARG A N 1
ATOM 736 C CA . ARG A 1 94 ? -2.390 -0.141 16.206 1.00 69.88 94 ARG A CA 1
ATOM 737 C C . ARG A 1 94 ? -3.591 -0.848 15.584 1.00 69.88 94 ARG A C 1
ATOM 739 O O . ARG A 1 94 ? -3.651 -2.074 15.566 1.00 69.88 94 ARG A O 1
ATOM 746 N N . LEU A 1 95 ? -4.552 -0.067 15.102 1.00 80.50 95 LEU A N 1
ATOM 747 C CA . LEU A 1 95 ? -5.706 -0.598 14.383 1.00 80.50 95 LEU A CA 1
ATOM 748 C C . LEU A 1 95 ? -5.261 -1.178 13.035 1.00 80.50 95 LEU A C 1
ATOM 750 O O . LEU A 1 95 ? -4.359 -0.645 12.390 1.00 80.50 95 LEU A O 1
ATOM 754 N N . GLN A 1 96 ? -5.926 -2.242 12.579 1.00 84.69 96 GLN A N 1
ATOM 755 C CA . GLN A 1 96 ? -5.655 -2.840 11.268 1.00 84.69 96 GLN A CA 1
ATOM 756 C C . GLN A 1 96 ? -5.777 -1.802 10.140 1.00 84.69 96 GLN A C 1
ATOM 758 O O . GLN A 1 96 ? -4.953 -1.801 9.224 1.00 84.69 96 GLN A O 1
ATOM 763 N N . SER A 1 97 ? -6.737 -0.879 10.236 1.00 89.19 97 SER A N 1
ATOM 764 C CA . SER A 1 97 ? -6.929 0.209 9.276 1.00 89.19 97 SER A CA 1
ATOM 765 C C . SER A 1 97 ? -5.737 1.159 9.168 1.00 89.19 97 SER A C 1
ATOM 767 O O . SER A 1 97 ? -5.433 1.609 8.067 1.00 89.19 97 SER A O 1
ATOM 769 N N . GLU A 1 98 ? -4.972 1.389 10.238 1.00 89.31 98 GLU A N 1
ATOM 770 C CA . GLU A 1 98 ? -3.733 2.181 10.168 1.00 89.31 98 GLU A CA 1
ATOM 771 C C . GLU A 1 98 ? -2.646 1.480 9.336 1.00 89.31 98 GLU A C 1
ATOM 773 O O . GLU A 1 98 ? -1.911 2.131 8.588 1.00 89.31 98 GLU A O 1
ATOM 778 N N . ASN A 1 99 ? -2.567 0.147 9.392 1.00 88.06 99 ASN A N 1
ATOM 779 C CA . ASN A 1 99 ? -1.640 -0.623 8.553 1.00 88.06 99 ASN A CA 1
ATOM 780 C C . ASN A 1 99 ? -2.080 -0.647 7.092 1.00 88.06 99 ASN A C 1
ATOM 782 O O . ASN A 1 99 ? -1.255 -0.525 6.187 1.00 88.06 99 ASN A O 1
ATOM 786 N N . ILE A 1 100 ? -3.382 -0.800 6.851 1.00 92.81 100 ILE A N 1
ATOM 787 C CA . ILE A 1 100 ? -3.931 -0.756 5.497 1.00 92.81 100 ILE A CA 1
ATOM 788 C C . ILE A 1 100 ? -3.752 0.646 4.898 1.00 92.81 100 ILE A C 1
ATOM 790 O O . ILE A 1 100 ? -3.343 0.767 3.742 1.00 92.81 100 ILE A O 1
ATOM 794 N N . ALA A 1 101 ? -3.922 1.707 5.689 1.00 94.31 101 ALA A N 1
ATOM 795 C CA . ALA A 1 101 ? -3.595 3.064 5.271 1.00 94.31 101 ALA A CA 1
ATOM 796 C C . ALA A 1 101 ? -2.098 3.215 4.945 1.00 94.31 101 ALA A C 1
ATOM 798 O O . ALA A 1 101 ? -1.756 3.803 3.919 1.00 94.31 101 ALA A O 1
ATOM 799 N N . ALA A 1 102 ? -1.199 2.630 5.746 1.00 92.56 102 ALA A N 1
ATOM 800 C CA . ALA A 1 102 ? 0.237 2.613 5.454 1.00 92.56 102 ALA A CA 1
ATOM 801 C C . ALA A 1 102 ? 0.549 1.922 4.114 1.00 92.56 102 ALA A C 1
ATOM 803 O O . ALA A 1 102 ? 1.315 2.452 3.308 1.00 92.56 102 ALA A O 1
ATOM 804 N N . LEU A 1 103 ? -0.101 0.787 3.821 1.00 93.44 103 LEU A N 1
ATOM 805 C CA . LEU A 1 103 ? -0.023 0.140 2.507 1.00 93.44 103 LEU A CA 1
ATOM 806 C C . LEU A 1 103 ? -0.507 1.078 1.392 1.00 93.44 103 LEU A C 1
ATOM 808 O O . LEU A 1 103 ? 0.144 1.171 0.354 1.00 93.44 103 LEU A O 1
ATOM 812 N N . GLY A 1 104 ? -1.612 1.796 1.606 1.00 96.19 104 GLY A N 1
ATOM 813 C CA . GLY A 1 104 ? -2.105 2.809 0.671 1.00 96.19 104 GLY A CA 1
ATOM 814 C C . GLY A 1 104 ? -1.064 3.892 0.378 1.00 96.19 104 GLY A C 1
ATOM 815 O O . GLY A 1 104 ? -0.834 4.219 -0.784 1.00 96.19 104 GLY A O 1
ATOM 816 N N . VAL A 1 105 ? -0.372 4.392 1.406 1.00 95.75 105 VAL A N 1
ATOM 817 C CA . VAL A 1 105 ? 0.728 5.356 1.237 1.00 95.75 105 VAL A CA 1
ATOM 818 C C . VAL A 1 105 ? 1.859 4.754 0.405 1.00 95.75 105 VAL A C 1
ATOM 820 O O . VAL A 1 105 ? 2.263 5.364 -0.583 1.00 95.75 105 VAL A O 1
ATOM 823 N N . LEU A 1 106 ? 2.317 3.544 0.741 1.00 93.81 106 LEU A N 1
ATOM 824 C CA . LEU A 1 106 ? 3.384 2.855 0.007 1.00 93.81 106 LEU A CA 1
ATOM 825 C C . LEU A 1 106 ? 3.038 2.663 -1.473 1.00 93.81 106 LEU A C 1
ATOM 827 O O . LEU A 1 106 ? 3.888 2.859 -2.337 1.00 93.81 106 LEU A O 1
ATOM 831 N N . VAL A 1 107 ? 1.792 2.299 -1.781 1.00 94.94 107 VAL A N 1
ATOM 832 C CA . VAL A 1 107 ? 1.314 2.137 -3.162 1.00 94.94 107 VAL A CA 1
ATOM 833 C C . VAL A 1 107 ? 1.421 3.453 -3.938 1.00 94.94 107 VAL A C 1
ATOM 835 O O . VAL A 1 107 ? 1.874 3.444 -5.084 1.00 94.94 107 VAL A O 1
ATOM 838 N N . LEU A 1 108 ? 1.059 4.583 -3.323 1.00 95.69 108 LEU A N 1
ATOM 839 C CA . LEU A 1 108 ? 1.170 5.901 -3.954 1.00 95.69 108 LEU A CA 1
ATOM 840 C C . LEU A 1 108 ? 2.629 6.348 -4.106 1.00 95.69 108 LEU A C 1
ATOM 842 O O . LEU A 1 108 ? 2.993 6.859 -5.163 1.00 95.69 108 LEU A O 1
ATOM 846 N N . GLU A 1 109 ? 3.474 6.129 -3.095 1.00 94.50 109 GLU A N 1
ATOM 847 C CA . GLU A 1 109 ? 4.915 6.430 -3.144 1.00 94.50 109 GLU A CA 1
ATOM 848 C C . GLU A 1 109 ? 5.615 5.641 -4.259 1.00 94.50 109 GLU A C 1
ATOM 850 O O . GLU A 1 109 ? 6.410 6.192 -5.027 1.00 94.50 109 GLU A O 1
ATOM 855 N N . LEU A 1 110 ? 5.257 4.361 -4.398 1.00 92.50 110 LEU A N 1
ATOM 856 C CA . LEU A 1 110 ? 5.757 3.486 -5.451 1.00 92.50 110 LEU A CA 1
ATOM 857 C C . LEU A 1 110 ? 5.261 3.879 -6.840 1.00 92.50 110 LEU A C 1
ATOM 859 O O . LEU A 1 110 ? 6.015 3.682 -7.783 1.00 92.50 110 LEU A O 1
ATOM 863 N N . GLU A 1 111 ? 4.053 4.415 -7.020 1.00 92.69 111 GLU A N 1
ATOM 864 C CA . GLU A 1 111 ? 3.600 4.876 -8.344 1.00 92.69 111 GLU A CA 1
ATOM 865 C C . GLU A 1 111 ? 4.236 6.230 -8.705 1.00 92.69 111 GLU A C 1
ATOM 867 O O . GLU A 1 111 ? 4.793 6.383 -9.796 1.00 92.69 111 GLU A O 1
ATOM 872 N N . ALA A 1 112 ? 4.259 7.176 -7.763 1.00 92.06 112 ALA A N 1
ATOM 873 C CA . ALA A 1 112 ? 4.750 8.541 -7.970 1.00 92.06 112 ALA A CA 1
ATOM 874 C C . ALA A 1 112 ? 6.286 8.688 -7.963 1.00 92.06 112 ALA A C 1
ATOM 876 O O . ALA A 1 112 ? 6.790 9.792 -8.189 1.00 92.06 112 ALA A O 1
ATOM 877 N N . ASP A 1 113 ? 7.017 7.600 -7.690 1.00 91.88 113 ASP A N 1
ATOM 878 C CA . ASP A 1 113 ? 8.485 7.554 -7.580 1.00 91.88 113 ASP A CA 1
ATOM 879 C C . ASP A 1 113 ? 9.054 8.553 -6.568 1.00 91.88 113 ASP A C 1
ATOM 881 O O . ASP A 1 113 ? 10.032 9.255 -6.825 1.00 91.88 113 ASP A O 1
ATOM 885 N N . ARG A 1 114 ? 8.369 8.710 -5.435 1.00 90.56 114 ARG A N 1
ATOM 886 C CA . ARG A 1 114 ? 8.723 9.724 -4.440 1.00 90.56 114 ARG A CA 1
ATOM 887 C C . ARG A 1 114 ? 8.255 9.323 -3.053 1.00 90.56 114 ARG A C 1
ATOM 889 O O . ARG A 1 114 ? 7.197 8.723 -2.894 1.00 90.56 114 ARG A O 1
ATOM 896 N N . LYS A 1 115 ? 9.014 9.738 -2.043 1.00 90.69 115 LYS A N 1
ATOM 897 C CA . LYS A 1 115 ? 8.642 9.601 -0.632 1.00 90.69 115 LYS A CA 1
ATOM 898 C C . LYS A 1 115 ? 7.750 10.763 -0.200 1.00 90.69 115 LYS A C 1
ATOM 900 O O . LYS A 1 115 ? 8.051 11.925 -0.474 1.00 90.69 115 LYS A O 1
ATOM 905 N N . ALA A 1 116 ? 6.674 10.466 0.518 1.00 90.62 116 ALA A N 1
ATOM 906 C CA . ALA A 1 116 ? 5.822 11.468 1.140 1.00 90.62 116 ALA A CA 1
ATOM 907 C C . ALA A 1 116 ? 6.311 11.766 2.561 1.00 90.62 116 ALA A C 1
ATOM 909 O O . ALA A 1 116 ? 6.029 11.007 3.484 1.00 90.62 116 ALA A O 1
ATOM 910 N N . SER A 1 117 ? 7.006 12.878 2.781 1.00 90.81 117 SER A N 1
ATOM 911 C CA . SER A 1 117 ? 7.444 13.245 4.134 1.00 90.81 117 SER A CA 1
ATOM 912 C C . SER A 1 117 ? 6.269 13.438 5.101 1.00 90.81 117 SER A C 1
ATOM 914 O O . SER A 1 117 ? 5.193 13.903 4.710 1.00 90.81 117 SER A O 1
ATOM 916 N N . TRP A 1 118 ? 6.508 13.098 6.369 1.00 92.44 118 TRP A N 1
ATOM 917 C CA . TRP A 1 118 ? 5.606 13.401 7.479 1.00 92.44 118 TRP A CA 1
ATOM 918 C C . TRP A 1 118 ? 5.516 14.913 7.699 1.00 92.44 118 TRP A C 1
ATOM 920 O O . TRP A 1 118 ? 6.543 15.594 7.721 1.00 92.44 118 TRP A O 1
ATOM 930 N N . ILE A 1 119 ? 4.308 15.426 7.923 1.00 93.75 119 ILE A N 1
ATOM 931 C CA . ILE A 1 119 ? 4.068 16.827 8.291 1.00 93.75 119 ILE A CA 1
ATOM 932 C C . ILE A 1 119 ? 3.229 16.943 9.568 1.00 93.75 119 ILE A C 1
ATOM 934 O O . ILE A 1 119 ? 2.653 15.968 10.041 1.00 93.75 119 ILE A O 1
ATOM 938 N N . ALA A 1 120 ? 3.130 18.154 10.123 1.00 91.81 120 ALA A N 1
ATOM 939 C CA . ALA A 1 120 ? 2.382 18.406 11.357 1.00 91.81 120 ALA A CA 1
ATOM 940 C C . ALA A 1 120 ? 0.894 18.006 11.275 1.00 91.81 120 ALA A C 1
ATOM 942 O O . ALA A 1 120 ? 0.330 17.589 12.280 1.00 91.81 120 ALA A O 1
ATOM 943 N N . ALA A 1 121 ? 0.288 18.095 10.086 1.00 92.25 121 ALA A N 1
ATOM 944 C CA . ALA A 1 121 ? -1.103 17.710 9.844 1.00 92.25 121 ALA A CA 1
ATOM 945 C C . ALA A 1 121 ? -1.330 16.187 9.749 1.00 92.25 121 ALA A C 1
ATOM 947 O O . ALA A 1 121 ? -2.476 15.753 9.715 1.00 92.25 121 ALA A O 1
ATOM 948 N N . ASP A 1 122 ? -0.269 15.373 9.730 1.00 93.25 122 ASP A N 1
ATOM 949 C CA . ASP A 1 122 ? -0.365 13.905 9.685 1.00 93.25 122 ASP A CA 1
ATOM 950 C C . ASP A 1 122 ? -0.524 13.293 11.088 1.00 93.25 122 ASP A C 1
ATOM 952 O O . ASP A 1 122 ? -0.149 12.143 11.326 1.00 93.25 122 ASP A O 1
ATOM 956 N N . LYS A 1 123 ? -1.015 14.083 12.043 1.00 91.75 123 LYS A N 1
ATOM 957 C CA . LYS A 1 123 ? -1.273 13.641 13.407 1.00 91.75 123 LYS A CA 1
ATOM 958 C C . LYS A 1 123 ? -2.753 13.354 13.586 1.00 91.75 123 LYS A C 1
ATOM 960 O O . LYS A 1 123 ? -3.590 14.135 13.137 1.00 91.75 123 LYS A O 1
ATOM 965 N N . ASP A 1 124 ? -3.056 12.254 14.257 1.00 87.56 124 ASP A N 1
ATOM 966 C CA . ASP A 1 124 ? -4.400 12.008 14.752 1.00 87.56 124 ASP A CA 1
ATOM 967 C C . ASP A 1 124 ? -4.758 13.070 15.802 1.00 87.56 124 ASP A C 1
ATOM 969 O O . ASP A 1 124 ? -3.949 13.433 16.658 1.00 87.56 124 ASP A O 1
ATOM 973 N N . TRP A 1 125 ? -5.968 13.613 15.701 1.00 83.50 125 TRP A N 1
ATOM 974 C CA . TRP A 1 125 ? -6.392 14.750 16.514 1.00 83.50 125 TRP A CA 1
ATOM 975 C C . TRP A 1 125 ? -6.693 14.357 17.964 1.00 83.50 125 TRP A C 1
ATOM 977 O O . TRP A 1 125 ? -6.646 15.221 18.837 1.00 83.50 125 TRP A O 1
ATOM 987 N N . GLN A 1 126 ? -6.989 13.077 18.224 1.00 84.50 126 GLN A N 1
ATOM 988 C CA . GLN A 1 126 ? -7.286 12.570 19.566 1.00 84.50 126 GLN A CA 1
ATOM 989 C C . GLN A 1 126 ? -6.005 12.244 20.333 1.00 84.50 126 GLN A C 1
ATOM 991 O O . GLN A 1 126 ? -5.818 12.685 21.463 1.00 84.50 126 GLN A O 1
ATOM 996 N N . SER A 1 127 ? -5.118 11.470 19.713 1.00 85.19 127 SER A N 1
ATOM 997 C CA . SER A 1 127 ? -3.884 10.968 20.323 1.00 85.19 127 SER A CA 1
ATOM 998 C C . SER A 1 127 ? -2.693 11.913 20.159 1.00 85.19 127 SER A C 1
ATOM 1000 O O . SER A 1 127 ? -1.740 11.849 20.933 1.00 85.19 127 SER A O 1
ATOM 1002 N N . GLY A 1 128 ? -2.706 12.784 19.144 1.00 86.00 128 GLY A N 1
ATOM 1003 C CA . GLY A 1 128 ? -1.557 13.608 18.762 1.00 86.00 128 GLY A CA 1
ATOM 1004 C C . GLY A 1 128 ? -0.404 12.819 18.124 1.00 86.00 128 GLY A C 1
ATOM 1005 O O . GLY A 1 128 ? 0.638 13.406 17.801 1.00 86.00 128 GLY A O 1
ATOM 1006 N N . GLU A 1 129 ? -0.568 11.507 17.935 1.00 88.12 129 GLU A N 1
ATOM 1007 C CA . GLU A 1 129 ? 0.417 10.625 17.317 1.00 88.12 129 GLU A CA 1
ATOM 1008 C C . GLU A 1 129 ? 0.353 10.681 15.789 1.00 88.12 129 GLU A C 1
ATOM 1010 O O . GLU A 1 129 ? -0.640 11.097 15.198 1.00 88.12 129 GLU A O 1
ATOM 1015 N N . LYS A 1 130 ? 1.427 10.245 15.124 1.00 90.50 130 LYS A N 1
ATOM 1016 C CA . LYS A 1 130 ? 1.455 10.109 13.662 1.00 90.50 130 LYS A CA 1
ATOM 1017 C C . LYS A 1 130 ? 0.426 9.072 13.198 1.00 90.50 130 LYS A C 1
ATOM 1019 O O . LYS A 1 130 ? 0.476 7.933 13.655 1.00 90.50 130 LYS A O 1
ATOM 1024 N N . SER A 1 131 ? -0.411 9.445 12.232 1.00 91.56 131 SER A N 1
ATOM 1025 C CA . SER A 1 131 ? -1.435 8.586 11.632 1.00 91.56 131 SER A CA 1
ATOM 1026 C C . SER A 1 131 ? -1.209 8.435 10.128 1.00 91.56 131 SER A C 1
ATOM 1028 O O . SER A 1 131 ? -1.110 9.415 9.379 1.00 91.56 131 SER A O 1
ATOM 1030 N N . ASN A 1 132 ? -1.147 7.185 9.669 1.00 92.88 132 ASN A N 1
ATOM 1031 C CA . ASN A 1 132 ? -1.104 6.874 8.248 1.00 92.88 132 ASN A CA 1
ATOM 1032 C C . ASN A 1 132 ? -2.441 7.173 7.572 1.00 92.88 132 ASN A C 1
ATOM 1034 O O . ASN A 1 132 ? -2.432 7.537 6.400 1.00 92.88 132 ASN A O 1
ATOM 1038 N N . TYR A 1 133 ? -3.565 7.101 8.291 1.00 94.00 133 TYR A N 1
ATOM 1039 C CA . TYR A 1 133 ? -4.865 7.534 7.775 1.00 94.00 133 TYR A CA 1
ATOM 1040 C C . TYR A 1 133 ? -4.849 9.021 7.383 1.00 94.00 133 TYR A C 1
ATOM 1042 O O . TYR A 1 133 ? -5.201 9.392 6.255 1.00 94.00 133 TYR A O 1
ATOM 1050 N N . MET A 1 134 ? -4.358 9.881 8.282 1.00 95.12 134 MET A N 1
ATOM 1051 C CA . MET A 1 134 ? -4.232 11.322 8.026 1.00 95.12 134 MET A CA 1
ATOM 1052 C C . MET A 1 134 ? -3.243 11.606 6.891 1.00 95.12 134 MET A C 1
ATOM 1054 O O . MET A 1 134 ? -3.545 12.371 5.967 1.00 95.12 134 MET A O 1
ATOM 1058 N N . ARG A 1 135 ? -2.092 10.922 6.905 1.00 95.56 135 ARG A N 1
ATOM 1059 C CA . ARG A 1 135 ? -1.073 11.021 5.852 1.00 95.56 135 ARG A CA 1
ATOM 1060 C C . ARG A 1 135 ? -1.626 10.611 4.485 1.00 95.56 135 ARG A C 1
ATOM 1062 O O . ARG A 1 135 ? -1.452 11.348 3.516 1.00 95.56 135 ARG A O 1
ATOM 1069 N N . LEU A 1 136 ? -2.335 9.487 4.395 1.00 96.69 136 LEU A N 1
ATOM 1070 C CA . LEU A 1 136 ? -2.940 8.993 3.157 1.00 96.69 136 LEU A CA 1
ATOM 1071 C C . LEU A 1 136 ? -4.006 9.952 2.618 1.00 96.69 136 LEU A C 1
ATOM 1073 O O . LEU A 1 136 ? -3.985 10.284 1.433 1.00 96.69 136 LEU A O 1
ATOM 1077 N N . THR A 1 137 ? -4.883 10.456 3.492 1.00 96.75 137 THR A N 1
ATOM 1078 C CA . THR A 1 137 ? -5.912 11.449 3.139 1.00 96.75 137 THR A CA 1
ATOM 1079 C C . THR A 1 137 ? -5.292 12.677 2.479 1.00 96.75 137 THR A C 1
ATOM 1081 O O . THR A 1 137 ? -5.773 13.156 1.449 1.00 96.75 137 THR A O 1
ATOM 1084 N N . ARG A 1 138 ? -4.200 13.194 3.052 1.00 96.25 138 ARG A N 1
ATOM 1085 C CA . ARG A 1 138 ? -3.471 14.330 2.485 1.00 96.25 138 ARG A CA 1
ATOM 1086 C C . ARG A 1 138 ? -2.844 13.984 1.139 1.00 96.25 138 ARG A C 1
ATOM 1088 O O . ARG A 1 138 ? -2.991 14.758 0.193 1.00 96.25 138 ARG A O 1
ATOM 1095 N N . ILE A 1 139 ? -2.142 12.853 1.048 1.00 96.44 139 ILE A N 1
ATOM 1096 C CA . ILE A 1 139 ? -1.449 12.443 -0.180 1.00 96.44 139 ILE A CA 1
ATOM 1097 C C . ILE A 1 139 ? -2.451 12.317 -1.331 1.00 96.44 139 ILE A C 1
ATOM 1099 O O . ILE A 1 139 ? -2.223 12.914 -2.378 1.00 96.44 139 ILE A O 1
ATOM 1103 N N . LEU A 1 140 ? -3.593 11.657 -1.114 1.00 95.94 140 LEU A N 1
ATOM 1104 C CA . LEU A 1 140 ? -4.658 11.487 -2.112 1.00 95.94 140 LEU A CA 1
ATOM 1105 C C . LEU A 1 140 ? -5.189 12.803 -2.696 1.00 95.94 140 LEU A C 1
ATOM 1107 O O . LEU A 1 140 ? -5.590 12.829 -3.863 1.00 95.94 140 LEU A O 1
ATOM 1111 N N . LYS A 1 141 ? -5.191 13.877 -1.896 1.00 95.00 141 LYS A N 1
ATOM 1112 C CA . LYS A 1 141 ? -5.552 15.231 -2.340 1.00 95.00 141 LYS A CA 1
ATOM 1113 C C . LYS A 1 141 ? -4.403 15.902 -3.087 1.00 95.00 141 LYS A C 1
ATOM 1115 O O . LYS A 1 141 ? -4.607 16.488 -4.136 1.00 95.00 141 LYS A O 1
ATOM 1120 N N . SER A 1 142 ? -3.190 15.828 -2.542 1.00 95.00 142 SER A N 1
ATOM 1121 C CA . SER A 1 142 ? -2.039 16.569 -3.074 1.00 95.00 142 SER A CA 1
ATOM 1122 C C . SER A 1 142 ? -1.390 15.946 -4.313 1.00 95.00 142 SER A C 1
ATOM 1124 O O . SER A 1 142 ? -0.658 16.632 -5.018 1.00 95.00 142 SER A O 1
ATOM 1126 N N . TRP A 1 143 ? -1.584 14.647 -4.552 1.00 95.00 143 TRP A N 1
ATOM 1127 C CA . TRP A 1 143 ? -0.915 13.885 -5.617 1.00 95.00 143 TRP A CA 1
ATOM 1128 C C . TRP A 1 143 ? -1.868 13.478 -6.747 1.00 95.00 143 TRP A C 1
ATOM 1130 O O . TRP A 1 143 ? -1.615 12.500 -7.446 1.00 95.00 143 TRP A O 1
ATOM 1140 N N . GLU A 1 144 ? -2.952 14.232 -6.928 1.00 90.88 144 GLU A N 1
ATOM 1141 C CA . GLU A 1 144 ? -3.963 14.015 -7.968 1.00 90.88 144 GLU A CA 1
ATOM 1142 C C . GLU A 1 144 ? -3.357 13.852 -9.368 1.00 90.88 144 GLU A C 1
ATOM 1144 O O . GLU A 1 144 ? -3.661 12.872 -10.041 1.00 90.88 144 GLU A O 1
ATOM 1149 N N . ASP A 1 145 ? -2.422 14.726 -9.743 1.00 91.81 145 ASP A N 1
ATOM 1150 C CA . ASP A 1 145 ? -1.785 14.716 -11.068 1.00 91.81 145 ASP A CA 1
ATOM 1151 C C . ASP A 1 145 ? -0.533 13.823 -11.155 1.00 91.81 145 ASP A C 1
ATOM 1153 O O . ASP A 1 145 ? 0.095 13.707 -12.208 1.00 91.81 145 ASP A O 1
ATOM 1157 N N . LEU A 1 146 ? -0.114 13.216 -10.040 1.00 90.94 146 LEU A N 1
ATOM 1158 C CA . LEU A 1 146 ? 1.139 12.454 -9.946 1.00 90.94 146 LEU A CA 1
ATOM 1159 C C . LEU A 1 146 ? 0.932 10.942 -10.031 1.00 90.94 146 LEU A C 1
ATOM 1161 O O . LEU A 1 146 ? 1.892 10.197 -10.227 1.00 90.94 146 LEU A O 1
ATOM 1165 N N . VAL A 1 147 ? -0.302 10.490 -9.833 1.00 92.81 147 VAL A N 1
ATOM 1166 C CA . VAL A 1 147 ? -0.665 9.081 -9.708 1.00 92.81 147 VAL A CA 1
ATOM 1167 C C . VAL A 1 147 ? -1.881 8.821 -10.586 1.00 92.81 147 VAL A C 1
ATOM 1169 O O . VAL A 1 147 ? -2.839 9.584 -10.566 1.00 92.81 147 VAL A O 1
ATOM 1172 N N . SER A 1 148 ? -1.868 7.715 -11.327 1.00 92.31 148 SER A N 1
ATOM 1173 C CA . SER A 1 148 ? -3.018 7.317 -12.143 1.00 92.31 148 SER A CA 1
ATOM 1174 C C . SER A 1 148 ? -4.258 6.976 -11.303 1.00 92.31 148 SER A C 1
ATOM 1176 O O . SER A 1 148 ? -4.154 6.474 -10.179 1.00 92.31 148 SER A O 1
ATOM 1178 N N . ASP A 1 149 ? -5.444 7.188 -11.880 1.00 93.50 149 ASP A N 1
ATOM 1179 C CA . ASP A 1 149 ? -6.736 6.933 -11.223 1.00 93.50 149 ASP A CA 1
ATOM 1180 C C . ASP A 1 149 ? -6.881 5.500 -10.700 1.00 93.50 149 ASP A C 1
ATOM 1182 O O . ASP A 1 149 ? -7.486 5.273 -9.651 1.00 93.50 149 ASP A O 1
ATOM 1186 N N . ASP A 1 150 ? -6.264 4.540 -11.390 1.00 92.75 150 ASP A N 1
ATOM 1187 C CA . ASP A 1 150 ? -6.187 3.136 -10.990 1.00 92.75 150 ASP A CA 1
ATOM 1188 C C . ASP A 1 150 ? -5.565 2.981 -9.584 1.00 92.75 150 ASP A C 1
ATOM 1190 O O . ASP A 1 150 ? -6.149 2.370 -8.687 1.00 92.75 150 ASP A O 1
ATOM 1194 N N . TYR A 1 151 ? -4.401 3.593 -9.351 1.00 94.38 151 TYR A N 1
ATOM 1195 C CA . TYR A 1 151 ? -3.685 3.516 -8.071 1.00 94.38 151 TYR A CA 1
ATOM 1196 C C . TYR A 1 151 ? -4.326 4.407 -7.005 1.00 94.38 151 TYR A C 1
ATOM 1198 O O . TYR A 1 151 ? -4.343 4.046 -5.827 1.00 94.38 151 TYR A O 1
ATOM 1206 N N . ARG A 1 152 ? -4.920 5.538 -7.408 1.00 96.06 152 ARG A N 1
ATOM 1207 C CA . ARG A 1 152 ? -5.720 6.378 -6.505 1.00 96.06 152 ARG A CA 1
ATOM 1208 C C . ARG A 1 152 ? -6.954 5.637 -5.998 1.00 96.06 152 ARG A C 1
ATOM 1210 O O . ARG A 1 152 ? -7.283 5.765 -4.824 1.00 96.06 152 ARG A O 1
ATOM 1217 N N . SER A 1 153 ? -7.610 4.844 -6.843 1.00 96.44 153 SER A N 1
ATOM 1218 C CA . SER A 1 153 ? -8.772 4.036 -6.456 1.00 96.44 153 SER A CA 1
ATOM 1219 C C . SER A 1 153 ? -8.397 2.965 -5.432 1.00 96.44 153 SER A C 1
ATOM 1221 O O . SER A 1 153 ? -9.087 2.814 -4.427 1.00 96.44 153 SER A O 1
ATOM 1223 N N . VAL A 1 154 ? -7.254 2.294 -5.620 1.00 97.38 154 VAL A N 1
ATOM 1224 C CA . VAL A 1 154 ? -6.704 1.357 -4.624 1.00 97.38 154 VAL A CA 1
ATOM 1225 C C . VAL A 1 154 ? -6.400 2.065 -3.304 1.00 97.38 154 VAL A C 1
ATOM 1227 O O . VAL A 1 154 ? -6.784 1.590 -2.240 1.00 97.38 154 VAL A O 1
ATOM 1230 N N . ALA A 1 155 ? -5.746 3.224 -3.351 1.00 97.31 155 ALA A N 1
ATOM 1231 C CA . ALA A 1 155 ? -5.426 3.989 -2.152 1.00 97.31 155 ALA A CA 1
ATOM 1232 C C . ALA A 1 155 ? -6.676 4.513 -1.420 1.00 97.31 155 ALA A C 1
ATOM 1234 O O . ALA A 1 155 ? -6.695 4.525 -0.193 1.00 97.31 155 ALA A O 1
ATOM 1235 N N . LYS A 1 156 ? -7.740 4.888 -2.141 1.00 97.75 156 LYS A N 1
ATOM 1236 C CA . LYS A 1 156 ? -9.045 5.206 -1.538 1.00 97.75 156 LYS A CA 1
ATOM 1237 C C . LYS A 1 156 ? -9.649 3.993 -0.835 1.00 97.75 156 LYS A C 1
ATOM 1239 O O . LYS A 1 156 ? -10.091 4.129 0.297 1.00 97.75 156 LYS A O 1
ATOM 1244 N N . ALA A 1 157 ? -9.580 2.806 -1.440 1.00 97.50 157 ALA A N 1
ATOM 1245 C CA . ALA A 1 157 ? -10.027 1.580 -0.781 1.00 97.50 157 ALA A CA 1
ATOM 1246 C C . ALA A 1 157 ? -9.220 1.266 0.492 1.00 97.50 157 ALA A C 1
ATOM 1248 O O . ALA A 1 157 ? -9.785 0.789 1.472 1.00 97.50 157 ALA A O 1
ATOM 1249 N N . CYS A 1 158 ? -7.916 1.571 0.510 1.00 97.12 158 CYS A N 1
ATOM 1250 C CA . CYS A 1 158 ? -7.118 1.478 1.732 1.00 97.12 158 CYS A CA 1
ATOM 1251 C C . CYS A 1 158 ? -7.573 2.471 2.815 1.00 97.12 158 CYS A C 1
ATOM 1253 O O . CYS A 1 158 ? -7.533 2.142 3.996 1.00 97.12 158 CYS A O 1
ATOM 1255 N N . LEU A 1 159 ? -7.979 3.684 2.425 1.00 96.81 159 LEU A N 1
ATOM 1256 C CA . LEU A 1 159 ? -8.469 4.707 3.350 1.00 96.81 159 LEU A CA 1
ATOM 1257 C C . LEU A 1 159 ? -9.850 4.345 3.918 1.00 96.81 159 LEU A C 1
ATOM 1259 O O . LEU A 1 159 ? -10.091 4.493 5.108 1.00 96.81 159 LEU A O 1
ATOM 1263 N N . GLU A 1 160 ? -10.745 3.836 3.076 1.00 96.62 160 GLU A N 1
ATOM 1264 C CA . GLU A 1 160 ? -12.133 3.493 3.413 1.00 96.62 160 GLU A CA 1
ATOM 1265 C C . GLU A 1 160 ? -12.280 2.054 3.938 1.00 96.62 160 GLU A C 1
ATOM 1267 O O . GLU A 1 160 ? -13.372 1.490 3.924 1.00 96.62 160 GLU A O 1
ATOM 1272 N N . PHE A 1 161 ? -11.184 1.439 4.386 1.00 95.31 161 PHE A N 1
ATOM 1273 C CA . PHE A 1 161 ? -11.114 0.010 4.682 1.00 95.31 161 PHE A CA 1
ATOM 1274 C C . PHE A 1 161 ? -12.178 -0.469 5.679 1.00 95.31 161 PHE A C 1
ATOM 1276 O O . PHE A 1 161 ? -12.869 -1.449 5.402 1.00 95.31 161 PHE A O 1
ATOM 1283 N N . ASP A 1 162 ? -12.349 0.241 6.796 1.00 93.50 162 ASP A N 1
ATOM 1284 C CA . ASP A 1 162 ? -13.324 -0.128 7.831 1.00 93.50 162 ASP A CA 1
ATOM 1285 C C . ASP A 1 162 ? -14.763 -0.041 7.289 1.00 93.50 162 ASP A C 1
ATOM 1287 O O . ASP A 1 162 ? -15.539 -0.988 7.425 1.00 93.50 162 ASP A O 1
ATOM 1291 N N . ASN A 1 163 ? -15.079 1.018 6.533 1.00 94.19 163 ASN A N 1
ATOM 1292 C CA . ASN A 1 163 ? -16.373 1.158 5.859 1.00 94.19 163 ASN A CA 1
ATOM 1293 C C . ASN A 1 163 ? -16.609 0.017 4.856 1.00 94.19 163 ASN A C 1
ATOM 1295 O O . ASN A 1 163 ? -17.716 -0.506 4.741 1.00 94.19 163 ASN A O 1
ATOM 1299 N N . LEU A 1 164 ? -15.582 -0.388 4.105 1.00 94.62 164 LEU A N 1
ATOM 1300 C CA . LEU A 1 164 ? -15.697 -1.490 3.151 1.00 94.62 164 LEU A CA 1
ATOM 1301 C C . LEU A 1 164 ? -15.958 -2.827 3.853 1.00 94.62 164 LEU A C 1
ATOM 1303 O O . LEU A 1 164 ? -16.712 -3.630 3.311 1.00 94.62 164 LEU A O 1
ATOM 1307 N N . ILE A 1 165 ? -15.381 -3.061 5.038 1.00 92.06 165 ILE A N 1
ATOM 1308 C CA . ILE A 1 165 ? -15.634 -4.259 5.858 1.00 92.06 165 ILE A CA 1
ATOM 1309 C C . ILE A 1 165 ? -17.086 -4.300 6.330 1.00 92.06 165 ILE A C 1
ATOM 1311 O O . ILE A 1 165 ? -17.744 -5.339 6.204 1.00 92.06 165 ILE A O 1
ATOM 1315 N N . GLU A 1 166 ? -17.580 -3.189 6.875 1.00 91.00 166 GLU A N 1
ATOM 1316 C CA . GLU A 1 166 ? -18.947 -3.082 7.393 1.00 91.00 166 GLU A CA 1
ATOM 1317 C C . GLU A 1 166 ? -19.977 -3.395 6.304 1.00 91.00 166 GLU A C 1
ATOM 1319 O O . GLU A 1 166 ? -20.908 -4.167 6.532 1.00 91.00 166 GLU A O 1
ATOM 1324 N N . ASN A 1 167 ? -19.725 -2.905 5.088 1.00 89.31 167 ASN A N 1
ATOM 1325 C CA . ASN A 1 167 ? -20.599 -3.070 3.930 1.00 89.31 167 ASN A CA 1
ATOM 1326 C C . ASN A 1 167 ? -20.441 -4.416 3.191 1.00 89.31 167 ASN A C 1
ATOM 1328 O O . ASN A 1 167 ? -21.068 -4.623 2.149 1.00 89.31 167 ASN A O 1
ATOM 1332 N N . VAL A 1 168 ? -19.618 -5.358 3.679 1.00 87.38 168 VAL A N 1
ATOM 1333 C CA . VAL A 1 168 ? -19.574 -6.711 3.096 1.00 87.38 168 VAL A CA 1
ATOM 1334 C C . VAL A 1 168 ? -20.845 -7.474 3.470 1.00 87.38 168 VAL A C 1
ATOM 1336 O O . VAL A 1 168 ? -20.932 -8.107 4.527 1.00 87.38 168 VAL A O 1
ATOM 1339 N N . GLU A 1 169 ? -21.806 -7.468 2.553 1.00 77.81 169 GLU A N 1
ATOM 1340 C CA . GLU A 1 169 ? -23.021 -8.279 2.592 1.00 77.81 169 GLU A CA 1
ATOM 1341 C C . GLU A 1 169 ? -22.848 -9.511 1.692 1.00 77.81 169 GLU A C 1
ATOM 1343 O O . GLU A 1 169 ? -23.249 -9.533 0.531 1.00 77.81 169 GLU A O 1
ATOM 1348 N N . HIS A 1 170 ? -22.188 -10.554 2.200 1.00 75.75 170 HIS A N 1
ATOM 1349 C CA . HIS A 1 170 ? -22.112 -11.838 1.501 1.00 75.75 170 HIS A CA 1
ATOM 1350 C C . HIS A 1 170 ? -22.399 -12.970 2.480 1.00 75.75 170 HIS A C 1
ATOM 1352 O O . HIS A 1 170 ? -21.653 -13.160 3.438 1.00 75.75 170 HIS A O 1
ATOM 1358 N N . LEU A 1 171 ? -23.465 -13.732 2.219 1.00 72.06 171 LEU A N 1
ATOM 1359 C CA . LEU A 1 171 ? -23.977 -14.774 3.123 1.00 72.06 171 LEU A CA 1
ATOM 1360 C C . LEU A 1 171 ? -22.938 -15.862 3.447 1.00 72.06 171 LEU A C 1
ATOM 1362 O O . LEU A 1 171 ? -22.989 -16.471 4.509 1.00 72.06 171 LEU A O 1
ATOM 1366 N N . GLU A 1 172 ? -21.979 -16.083 2.547 1.00 78.56 172 GLU A N 1
ATOM 1367 C CA . GLU A 1 172 ? -20.919 -17.090 2.704 1.00 78.56 172 GLU A CA 1
ATOM 1368 C C . GLU A 1 172 ? -19.627 -16.549 3.344 1.00 78.56 172 GLU A C 1
ATOM 1370 O O . GLU A 1 172 ? -18.745 -17.329 3.712 1.00 78.56 172 GLU A O 1
ATOM 1375 N N . ILE A 1 173 ? -19.474 -15.224 3.472 1.00 79.50 173 ILE A N 1
ATOM 1376 C CA . ILE A 1 173 ? -18.280 -14.625 4.079 1.00 79.50 173 ILE A CA 1
ATOM 1377 C C . ILE A 1 173 ? -18.549 -14.424 5.564 1.00 79.50 173 ILE A C 1
ATOM 1379 O O . ILE A 1 173 ? -19.238 -13.494 5.981 1.00 79.50 173 ILE A O 1
ATOM 1383 N N . VAL A 1 174 ? -17.961 -15.304 6.368 1.00 83.56 174 VAL A N 1
ATOM 1384 C CA . VAL A 1 174 ? -17.982 -15.190 7.827 1.00 83.56 174 VAL A CA 1
ATOM 1385 C C . VAL A 1 174 ? -17.302 -13.881 8.256 1.00 83.56 174 VAL A C 1
ATOM 1387 O O . VAL A 1 174 ? -16.376 -13.403 7.597 1.00 83.56 174 VAL A O 1
ATOM 1390 N N . SER A 1 175 ? -17.784 -13.285 9.351 1.00 80.56 175 SER A N 1
ATOM 1391 C CA . SER A 1 175 ? -17.355 -11.965 9.841 1.00 80.56 175 SER A CA 1
ATOM 1392 C C . SER A 1 175 ? -15.830 -11.817 9.964 1.00 80.56 175 SER A C 1
ATOM 1394 O O . SER A 1 175 ? -15.265 -10.816 9.531 1.00 80.56 175 SER A O 1
ATOM 1396 N N . ASP A 1 176 ? -15.148 -12.856 10.452 1.00 81.06 176 ASP A N 1
ATOM 1397 C CA . ASP A 1 176 ? -13.689 -12.921 10.624 1.00 81.06 176 ASP A CA 1
ATOM 1398 C C . ASP A 1 176 ? -12.903 -12.891 9.302 1.00 81.06 176 ASP A C 1
ATOM 1400 O O . ASP A 1 176 ? -11.705 -12.626 9.291 1.00 81.06 176 ASP A O 1
ATOM 1404 N N . ARG A 1 177 ? -13.565 -13.140 8.168 1.00 86.00 177 ARG A N 1
ATOM 1405 C CA . ARG A 1 177 ? -12.952 -13.143 6.832 1.00 86.00 177 ARG A CA 1
ATOM 1406 C C . ARG A 1 177 ? -13.253 -11.892 6.022 1.00 86.00 177 ARG A C 1
ATOM 1408 O O . ARG A 1 177 ? -12.696 -11.745 4.932 1.00 86.00 177 ARG A O 1
ATOM 1415 N N . LYS A 1 178 ? -14.104 -10.993 6.522 1.00 89.44 178 LYS A N 1
ATOM 1416 C CA . LYS A 1 178 ? -14.495 -9.774 5.802 1.00 89.44 178 LYS A CA 1
ATOM 1417 C C . LYS A 1 178 ? -13.295 -8.876 5.507 1.00 89.44 178 LYS A C 1
ATOM 1419 O O . LYS A 1 178 ? -13.131 -8.468 4.361 1.00 89.44 178 LYS A O 1
ATOM 1424 N N . SER A 1 179 ? -12.411 -8.659 6.484 1.00 90.12 179 SER A N 1
ATOM 1425 C CA . SER A 1 179 ? -11.171 -7.883 6.309 1.00 90.12 179 SER A CA 1
ATOM 1426 C C . SER A 1 179 ? -10.322 -8.432 5.161 1.00 90.12 179 SER A C 1
ATOM 1428 O O . SER A 1 179 ? -9.987 -7.722 4.214 1.00 90.12 179 SER A O 1
ATOM 1430 N N . ARG A 1 180 ? -10.051 -9.738 5.180 1.00 90.62 180 ARG A N 1
ATOM 1431 C CA . ARG A 1 180 ? -9.271 -10.430 4.153 1.00 90.62 180 ARG A CA 1
ATOM 1432 C C . ARG A 1 180 ? -9.951 -10.401 2.781 1.00 90.62 180 ARG A C 1
ATOM 1434 O O . ARG A 1 180 ? -9.266 -10.241 1.770 1.00 90.62 180 ARG A O 1
ATOM 1441 N N . ALA A 1 181 ? -11.277 -10.517 2.733 1.00 91.38 181 ALA A N 1
ATOM 1442 C CA . ALA A 1 181 ? -12.047 -10.398 1.497 1.00 91.38 181 ALA A CA 1
ATOM 1443 C C . ALA A 1 181 ? -11.939 -8.990 0.889 1.00 91.38 181 ALA A C 1
ATOM 1445 O O . ALA A 1 181 ? -11.726 -8.870 -0.319 1.00 91.38 181 ALA A O 1
ATOM 1446 N N . VAL A 1 182 ? -12.010 -7.940 1.715 1.00 94.12 182 VAL A N 1
ATOM 1447 C CA . VAL A 1 182 ? -11.799 -6.550 1.284 1.00 94.12 182 VAL A CA 1
ATOM 1448 C C . VAL A 1 182 ? -10.370 -6.353 0.778 1.00 94.12 182 VAL A C 1
ATOM 1450 O O . VAL A 1 182 ? -10.194 -5.843 -0.327 1.00 94.12 182 VAL A O 1
ATOM 1453 N N . ILE A 1 183 ? -9.347 -6.825 1.508 1.00 93.88 183 ILE A N 1
ATOM 1454 C CA . ILE A 1 183 ? -7.945 -6.740 1.054 1.00 93.88 183 ILE A CA 1
ATOM 1455 C C . ILE A 1 183 ? -7.786 -7.402 -0.319 1.00 93.88 183 ILE A C 1
ATOM 1457 O O . ILE A 1 183 ? -7.182 -6.827 -1.224 1.00 93.88 183 ILE A O 1
ATOM 1461 N N . TYR A 1 184 ? -8.345 -8.599 -0.505 1.00 94.00 184 TYR A N 1
ATOM 1462 C CA . TYR A 1 184 ? -8.271 -9.296 -1.784 1.00 94.00 184 TYR A CA 1
ATOM 1463 C C . TYR A 1 184 ? -8.955 -8.514 -2.909 1.00 94.00 184 TYR A C 1
ATOM 1465 O O . TYR A 1 184 ? -8.317 -8.189 -3.909 1.00 94.00 184 TYR A O 1
ATOM 1473 N N . LYS A 1 185 ? -10.245 -8.209 -2.735 1.00 94.75 185 LYS A N 1
ATOM 1474 C CA . LYS A 1 185 ? -11.123 -7.703 -3.797 1.00 94.75 185 LYS A CA 1
ATOM 1475 C C . LYS A 1 185 ? -10.861 -6.237 -4.137 1.00 94.75 185 LYS A C 1
ATOM 1477 O O . LYS A 1 185 ? -10.972 -5.849 -5.296 1.00 94.75 185 LYS A O 1
ATOM 1482 N N . CYS A 1 186 ? -10.532 -5.420 -3.141 1.00 96.25 186 CYS A N 1
ATOM 1483 C CA . CYS A 1 186 ? -10.445 -3.968 -3.290 1.00 96.25 186 CYS A CA 1
ATOM 1484 C C . CYS A 1 186 ? -9.004 -3.451 -3.397 1.00 96.25 186 CYS A C 1
ATOM 1486 O O . CYS A 1 186 ? -8.809 -2.328 -3.854 1.00 96.25 186 CYS A O 1
ATOM 1488 N N . ILE A 1 187 ? -7.998 -4.248 -3.013 1.00 96.38 187 ILE A N 1
ATOM 1489 C CA . ILE A 1 187 ? -6.592 -3.812 -2.993 1.00 96.38 187 ILE A CA 1
ATOM 1490 C C . ILE A 1 187 ? -5.723 -4.720 -3.870 1.00 96.38 187 ILE A C 1
ATOM 1492 O O . ILE A 1 187 ? -5.186 -4.278 -4.888 1.00 96.38 187 ILE A O 1
ATOM 1496 N N . LEU A 1 188 ? -5.592 -5.999 -3.508 1.00 95.06 188 LEU A N 1
ATOM 1497 C CA . LEU A 1 188 ? -4.655 -6.922 -4.151 1.00 95.06 188 LEU A CA 1
ATOM 1498 C C . LEU A 1 188 ? -5.039 -7.241 -5.599 1.00 95.06 188 LEU A C 1
ATOM 1500 O O . LEU A 1 188 ? -4.206 -7.113 -6.499 1.00 95.06 188 LEU A O 1
ATOM 1504 N N . GLU A 1 189 ? -6.279 -7.669 -5.840 1.00 94.31 189 GLU A N 1
ATOM 1505 C CA . GLU A 1 189 ? -6.742 -8.022 -7.180 1.00 94.31 189 GLU A CA 1
ATOM 1506 C C . GLU A 1 189 ? -6.647 -6.828 -8.149 1.00 94.31 189 GLU A C 1
ATOM 1508 O O . GLU A 1 189 ? -6.084 -7.014 -9.235 1.00 94.31 189 GLU A O 1
ATOM 1513 N N . PRO A 1 190 ? -7.105 -5.606 -7.802 1.00 95.31 190 PRO A N 1
ATOM 1514 C CA . PRO A 1 190 ? -6.900 -4.434 -8.647 1.00 95.31 190 PRO A CA 1
ATOM 1515 C C . PRO A 1 190 ? -5.424 -4.198 -8.980 1.00 95.31 190 PRO A C 1
ATOM 1517 O O . PRO A 1 190 ? -5.069 -4.158 -10.161 1.00 95.31 190 PRO A O 1
ATOM 1520 N N . LEU A 1 191 ? -4.532 -4.147 -7.981 1.00 93.50 191 LEU A N 1
ATOM 1521 C CA . LEU A 1 191 ? -3.089 -3.964 -8.206 1.00 93.50 191 LEU A CA 1
ATOM 1522 C C . LEU A 1 191 ? -2.511 -5.023 -9.149 1.00 93.50 191 LEU A C 1
ATOM 1524 O O . LEU A 1 191 ? -1.748 -4.702 -10.070 1.00 93.50 191 LEU A O 1
ATOM 1528 N N . PHE A 1 192 ? -2.897 -6.285 -8.957 1.00 90.75 192 PHE A N 1
ATOM 1529 C CA . PHE A 1 192 ? -2.493 -7.382 -9.825 1.00 90.75 192 PHE A CA 1
ATOM 1530 C C . PHE A 1 192 ? -3.007 -7.190 -11.256 1.00 90.75 192 PHE A C 1
ATOM 1532 O O . PHE A 1 192 ? -2.233 -7.323 -12.206 1.00 90.75 192 PHE A O 1
ATOM 1539 N N . ARG A 1 193 ? -4.279 -6.819 -11.443 1.00 90.19 193 ARG A N 1
ATOM 1540 C CA . ARG A 1 193 ? -4.870 -6.545 -12.763 1.00 90.19 193 ARG A CA 1
ATOM 1541 C C . ARG A 1 193 ? -4.165 -5.388 -13.477 1.00 90.19 193 ARG A C 1
ATOM 1543 O O . ARG A 1 193 ? -3.844 -5.521 -14.656 1.00 90.19 193 ARG A O 1
ATOM 1550 N N . HIS A 1 194 ? -3.867 -4.281 -12.799 1.00 87.12 194 HIS A N 1
ATOM 1551 C CA . HIS A 1 194 ? -3.153 -3.145 -13.410 1.00 87.12 194 HIS A CA 1
ATOM 1552 C C . HIS A 1 194 ? -1.724 -3.524 -13.822 1.00 87.12 194 HIS A C 1
ATOM 1554 O O . HIS A 1 194 ? -1.268 -3.221 -14.931 1.00 87.12 194 HIS A O 1
ATOM 1560 N N . THR A 1 195 ? -1.040 -4.275 -12.963 1.00 82.88 195 THR A N 1
ATOM 1561 C CA . THR A 1 195 ? 0.315 -4.776 -13.214 1.00 82.88 195 THR A CA 1
ATOM 1562 C C . THR A 1 195 ? 0.331 -5.775 -14.376 1.00 82.88 195 THR A C 1
ATOM 1564 O O . THR A 1 195 ? 1.198 -5.705 -15.250 1.00 82.88 195 THR A O 1
ATOM 1567 N N . THR A 1 196 ? -0.671 -6.655 -14.467 1.00 79.56 196 THR A N 1
ATOM 1568 C CA . THR A 1 196 ? -0.768 -7.675 -15.523 1.00 79.56 196 THR A CA 1
ATOM 1569 C C . THR A 1 196 ? -1.303 -7.161 -16.861 1.00 79.56 196 THR A C 1
ATOM 1571 O O . THR A 1 196 ? -0.897 -7.661 -17.908 1.00 79.56 196 THR A O 1
ATOM 1574 N N . LYS A 1 197 ? -2.112 -6.096 -16.899 1.00 78.44 197 LYS A N 1
ATOM 1575 C CA . LYS A 1 197 ? -2.391 -5.376 -18.162 1.00 78.44 197 LYS A CA 1
ATOM 1576 C C . LYS A 1 197 ? -1.095 -4.889 -18.821 1.00 78.44 197 LYS A C 1
ATOM 1578 O O . LYS A 1 197 ? -0.958 -4.904 -20.040 1.00 78.44 197 LYS A O 1
ATOM 1583 N N . SER A 1 198 ? -0.106 -4.552 -17.996 1.00 64.69 198 SER A N 1
ATOM 1584 C CA . SER A 1 198 ? 1.245 -4.185 -18.418 1.00 64.69 198 SER A CA 1
ATOM 1585 C C . SER A 1 198 ? 2.193 -5.391 -18.532 1.00 64.69 198 SER A C 1
ATOM 1587 O O . SER A 1 198 ? 3.392 -5.198 -18.716 1.00 64.69 198 SER A O 1
ATOM 1589 N N . PHE A 1 199 ? 1.717 -6.641 -18.443 1.00 62.00 199 PHE A N 1
ATOM 1590 C CA . PHE A 1 199 ? 2.572 -7.830 -18.296 1.00 62.00 199 PHE A CA 1
ATOM 1591 C C . PHE A 1 199 ? 3.515 -8.063 -19.473 1.00 62.00 199 PHE A C 1
ATOM 1593 O O . PHE A 1 199 ? 4.627 -8.538 -19.262 1.00 62.00 199 PHE A O 1
ATOM 1600 N N . ARG A 1 200 ? 3.154 -7.663 -20.702 1.00 60.69 200 ARG A N 1
ATOM 1601 C CA . ARG A 1 200 ? 4.092 -7.701 -21.843 1.00 60.69 200 ARG A CA 1
ATOM 1602 C C . ARG A 1 200 ? 5.379 -6.917 -21.534 1.00 60.69 200 ARG A C 1
ATOM 1604 O O . ARG A 1 200 ? 6.459 -7.303 -21.967 1.00 60.69 200 ARG A O 1
ATOM 1611 N N . ASN A 1 201 ? 5.275 -5.878 -20.705 1.00 62.19 201 ASN A N 1
ATOM 1612 C CA . ASN A 1 201 ? 6.403 -5.096 -20.222 1.00 62.19 201 ASN A CA 1
ATOM 1613 C C . ASN A 1 201 ? 7.141 -5.756 -19.045 1.00 62.19 201 ASN A C 1
ATOM 1615 O O . ASN A 1 201 ? 8.320 -5.454 -18.868 1.00 62.19 201 ASN A O 1
ATOM 1619 N N . LEU A 1 202 ? 6.491 -6.630 -18.269 1.00 63.72 202 LEU A N 1
ATOM 1620 C CA . LEU A 1 202 ? 7.060 -7.334 -17.107 1.00 63.72 202 LEU A CA 1
ATOM 1621 C C . LEU A 1 202 ? 7.633 -8.713 -17.448 1.00 63.72 202 LEU A C 1
ATOM 1623 O O . LEU A 1 202 ? 8.497 -9.200 -16.733 1.00 63.72 202 LEU A O 1
ATOM 1627 N N . ALA A 1 203 ? 7.219 -9.327 -18.557 1.00 64.56 203 ALA A N 1
ATOM 1628 C CA . ALA A 1 203 ? 7.732 -10.613 -19.027 1.00 64.56 203 ALA A CA 1
ATOM 1629 C C . ALA A 1 203 ? 9.275 -10.684 -19.113 1.00 64.56 203 ALA A C 1
ATOM 1631 O O . ALA A 1 203 ? 9.828 -11.730 -18.768 1.00 64.56 203 ALA A O 1
ATOM 1632 N N . PRO A 1 204 ? 10.004 -9.607 -19.492 1.00 68.06 204 PRO A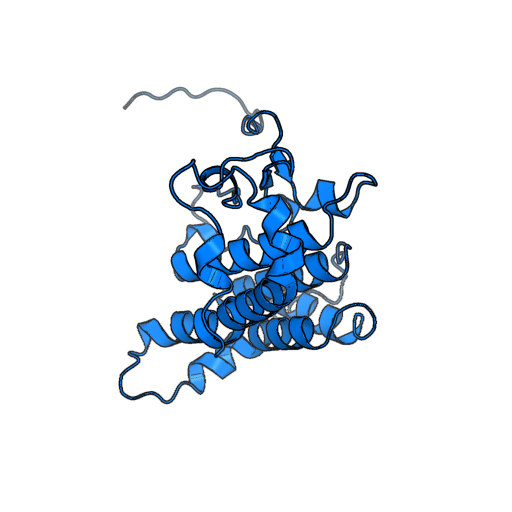 N 1
ATOM 1633 C CA . PRO A 1 204 ? 11.464 -9.596 -19.425 1.00 68.06 204 PRO A CA 1
ATOM 1634 C C . PRO A 1 204 ? 12.027 -9.757 -18.010 1.00 68.06 204 PRO A C 1
ATOM 1636 O O . PRO A 1 204 ? 13.093 -10.352 -17.880 1.00 68.06 204 PRO A O 1
ATOM 1639 N N . LEU A 1 205 ? 11.321 -9.281 -16.973 1.00 62.69 205 LEU A N 1
ATOM 1640 C CA . LEU A 1 205 ? 11.725 -9.475 -15.575 1.00 62.69 205 LEU A CA 1
ATOM 1641 C C . LEU A 1 205 ? 11.797 -10.962 -15.266 1.00 62.69 205 LEU A C 1
ATOM 1643 O O . LEU A 1 205 ? 12.783 -11.439 -14.728 1.00 62.69 205 LEU A O 1
ATOM 1647 N N . PHE A 1 206 ? 10.793 -11.703 -15.728 1.00 63.34 206 PHE A N 1
ATOM 1648 C CA . PHE A 1 206 ? 10.659 -13.131 -15.481 1.00 63.34 206 PHE A CA 1
ATOM 1649 C C . PHE A 1 206 ? 11.433 -14.027 -16.458 1.00 63.34 206 PHE A C 1
ATOM 1651 O O . PHE A 1 206 ? 11.358 -15.259 -16.377 1.00 63.34 206 PHE A O 1
ATOM 1658 N N . LYS A 1 207 ? 12.211 -13.446 -17.380 1.00 63.06 207 LYS A N 1
ATOM 1659 C CA . LYS A 1 207 ? 12.968 -14.201 -18.384 1.00 63.06 207 LYS A CA 1
ATOM 1660 C C . LYS A 1 207 ? 14.080 -15.014 -17.714 1.00 63.06 207 LYS A C 1
ATOM 1662 O O . LYS A 1 207 ? 15.049 -14.471 -17.195 1.00 63.06 207 LYS A O 1
ATOM 1667 N N . GLY A 1 208 ? 13.948 -16.339 -17.767 1.00 60.38 208 GLY A N 1
ATOM 1668 C CA . GLY A 1 208 ? 14.869 -17.271 -17.108 1.00 60.38 208 GLY A CA 1
ATOM 1669 C C . GLY A 1 208 ? 14.625 -17.446 -15.605 1.00 60.38 208 GLY A C 1
ATOM 1670 O O . GLY A 1 208 ? 15.373 -18.188 -14.975 1.00 60.38 208 GLY A O 1
ATOM 1671 N N . MET A 1 209 ? 13.590 -16.802 -15.043 1.00 59.28 209 MET A N 1
ATOM 1672 C CA . MET A 1 209 ? 13.162 -17.013 -13.652 1.00 59.28 209 MET A CA 1
ATOM 1673 C C . MET A 1 209 ? 12.327 -18.284 -13.500 1.00 59.28 209 MET A C 1
ATOM 1675 O O . MET A 1 209 ? 12.375 -18.950 -12.468 1.00 59.28 209 MET A O 1
ATOM 1679 N N . PHE A 1 210 ? 11.588 -18.642 -14.546 1.00 55.50 210 PHE A N 1
ATOM 1680 C CA . PHE A 1 210 ? 10.997 -19.961 -14.679 1.00 55.50 210 PHE A CA 1
ATOM 1681 C C . PHE A 1 210 ? 12.021 -20.842 -15.394 1.00 55.50 210 PHE A C 1
ATOM 1683 O O . PHE A 1 210 ? 12.489 -2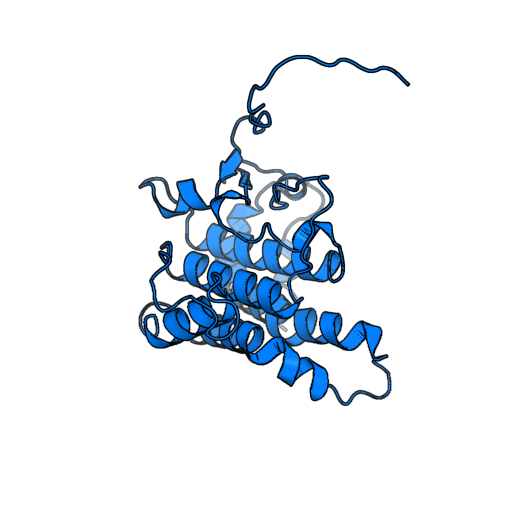0.488 -16.478 1.00 55.50 210 PHE A O 1
ATOM 1690 N N . GLY A 1 211 ? 12.429 -21.954 -14.774 1.00 49.81 211 GLY A N 1
ATOM 1691 C CA . GLY A 1 211 ? 13.332 -22.922 -15.406 1.00 49.81 211 GLY A CA 1
ATOM 1692 C C . GLY A 1 211 ? 12.796 -23.399 -16.765 1.00 49.81 211 GLY A C 1
ATOM 1693 O O . GLY A 1 211 ? 11.661 -23.095 -17.127 1.00 49.81 211 GLY A O 1
ATOM 1694 N N . ARG A 1 212 ? 13.585 -24.189 -17.511 1.00 50.88 212 ARG A N 1
ATOM 1695 C CA . ARG A 1 212 ? 13.287 -24.671 -18.888 1.00 50.88 212 ARG A CA 1
ATOM 1696 C C . ARG A 1 212 ? 11.877 -25.262 -19.125 1.00 50.88 212 ARG A C 1
ATOM 1698 O O . ARG A 1 212 ? 11.517 -25.497 -20.269 1.00 50.88 212 ARG A O 1
ATOM 1705 N N . VAL A 1 213 ? 11.098 -25.507 -18.075 1.00 48.12 213 VAL A N 1
ATOM 1706 C CA . VAL A 1 213 ? 9.785 -26.157 -18.085 1.00 48.12 213 VAL A CA 1
ATOM 1707 C C . VAL A 1 213 ? 8.632 -25.205 -18.443 1.00 48.12 213 VAL A C 1
ATOM 1709 O O . VAL A 1 213 ? 7.645 -25.656 -19.012 1.00 48.12 213 VAL A O 1
ATOM 1712 N N . PHE A 1 214 ? 8.746 -23.891 -18.207 1.00 43.72 214 PHE A N 1
ATOM 1713 C CA . PHE A 1 214 ? 7.694 -22.934 -18.587 1.00 43.72 214 PHE A CA 1
ATOM 1714 C C . PHE A 1 214 ? 8.126 -22.080 -19.778 1.00 43.72 214 PHE A C 1
ATOM 1716 O O . PHE A 1 214 ? 8.546 -20.930 -19.649 1.00 43.72 214 PHE A O 1
ATOM 1723 N N . SER A 1 215 ? 7.992 -22.656 -20.973 1.00 39.28 215 SER A N 1
ATOM 1724 C CA . SER A 1 215 ? 7.912 -21.858 -22.194 1.00 39.28 215 SER A CA 1
ATOM 1725 C C . SER A 1 215 ? 6.654 -20.988 -22.120 1.00 39.28 215 SER A C 1
ATOM 1727 O O . SER A 1 215 ? 5.537 -21.502 -22.052 1.00 39.28 215 SER A O 1
ATOM 1729 N N . MET A 1 216 ? 6.827 -19.663 -22.151 1.00 44.75 216 MET A N 1
ATOM 1730 C CA . MET A 1 216 ? 5.763 -18.642 -22.155 1.00 44.75 216 MET A CA 1
ATOM 1731 C C . MET A 1 216 ? 4.845 -18.681 -23.401 1.00 44.75 216 MET A C 1
ATOM 1733 O O . MET A 1 216 ? 4.115 -17.732 -23.672 1.00 44.75 216 MET A O 1
ATOM 1737 N N . THR A 1 217 ? 4.839 -19.772 -24.165 1.00 44.56 217 THR A N 1
ATOM 1738 C CA . THR A 1 217 ? 3.975 -19.955 -25.336 1.00 44.56 217 THR A CA 1
ATOM 1739 C C . THR A 1 217 ? 2.498 -20.167 -24.982 1.00 44.56 217 THR A C 1
ATOM 1741 O O . THR A 1 217 ? 1.646 -19.958 -25.837 1.00 44.56 217 THR A O 1
ATOM 1744 N N . TRP A 1 218 ? 2.157 -20.499 -23.732 1.00 37.47 218 TRP A N 1
ATOM 1745 C CA . TRP A 1 218 ? 0.771 -20.812 -23.344 1.00 37.47 218 TRP A CA 1
ATOM 1746 C C . TRP A 1 218 ? -0.132 -19.604 -23.046 1.00 37.47 218 TRP A C 1
ATOM 1748 O O . TRP A 1 218 ? -1.349 -19.749 -23.060 1.00 37.47 218 TRP A O 1
ATOM 1758 N N . ILE A 1 219 ? 0.412 -18.402 -22.821 1.00 45.69 219 ILE A N 1
ATOM 1759 C CA . ILE A 1 219 ? -0.415 -17.216 -22.497 1.00 45.69 219 ILE A CA 1
ATOM 1760 C C . ILE A 1 219 ? -0.904 -16.487 -23.768 1.00 45.69 219 ILE A C 1
ATOM 1762 O O . ILE A 1 219 ? -1.798 -15.649 -23.704 1.00 45.69 219 ILE A O 1
ATOM 1766 N N . LEU A 1 220 ? -0.384 -16.839 -24.950 1.00 38.69 220 LEU A N 1
ATOM 1767 C CA . LEU A 1 220 ? -0.753 -16.202 -26.223 1.00 38.69 220 LEU A CA 1
ATOM 1768 C C . LEU A 1 220 ? -1.765 -16.992 -27.073 1.00 38.69 220 LEU A C 1
ATOM 1770 O O . LEU A 1 220 ? -2.107 -16.524 -28.154 1.00 38.69 220 LEU A O 1
ATOM 1774 N N . SER A 1 221 ? -2.281 -18.140 -26.617 1.00 34.59 221 SER A N 1
ATOM 1775 C CA . SER A 1 221 ? -3.224 -18.959 -27.404 1.00 34.59 221 SER A CA 1
ATOM 1776 C C . SER A 1 221 ? -4.692 -18.895 -26.960 1.00 34.59 221 SER A C 1
ATOM 1778 O O . SER A 1 221 ? -5.537 -19.502 -27.612 1.00 34.59 221 SER A O 1
ATOM 1780 N N . SER A 1 222 ? -5.040 -18.129 -25.919 1.00 36.94 222 SER A N 1
ATOM 1781 C CA . SER A 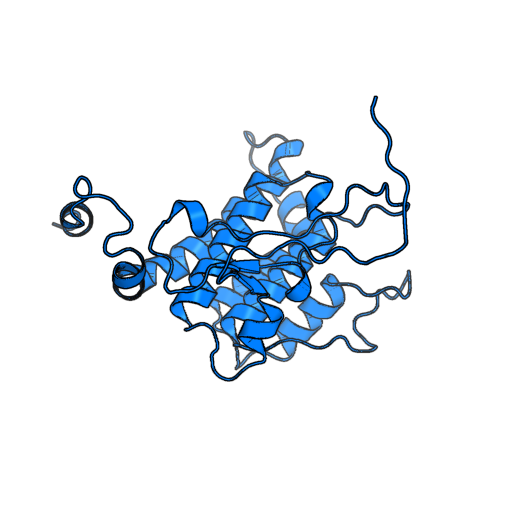1 222 ? -6.442 -17.944 -25.505 1.00 36.94 222 SER A CA 1
ATOM 1782 C C . SER A 1 222 ? -7.011 -16.598 -25.958 1.00 36.94 222 SER A C 1
ATOM 1784 O O . SER A 1 222 ? -7.381 -15.755 -25.147 1.00 36.94 222 SER A O 1
ATOM 1786 N N . LYS A 1 223 ? -7.031 -16.391 -27.276 1.00 36.84 223 LYS A N 1
ATOM 1787 C CA . LYS A 1 223 ? -8.065 -15.641 -28.004 1.00 36.84 223 LYS A CA 1
ATOM 1788 C C . LYS A 1 223 ? -8.095 -16.205 -29.426 1.00 36.84 223 LYS A C 1
ATOM 1790 O O . LYS A 1 223 ? -7.238 -15.865 -30.239 1.00 36.84 223 LYS A O 1
ATOM 1795 N N . ARG A 1 224 ? -9.028 -17.127 -29.669 1.00 39.50 224 ARG A N 1
ATOM 1796 C CA . ARG A 1 224 ? -9.646 -17.259 -30.991 1.00 39.50 224 ARG A CA 1
ATOM 1797 C C . ARG A 1 224 ? -10.717 -16.188 -31.106 1.00 39.50 224 ARG A C 1
ATOM 1799 O O . ARG A 1 224 ? -11.327 -15.895 -30.051 1.00 39.50 224 ARG A O 1
#

Sequence (224 aa):
MWASNNGIGLDSPTLSRGERSLDHLLTHKDGLTLKYRKLAGVLLAASVFHLSDSPWIDQHLELECISVPSPDNKRLQQWCPRVLCTLMPKSHKRLQSENIAALGVLVLELEADRKASWIAADKDWQSGEKSNYMRLTRILKSWEDLVSDDYRSVAKACLEFDNLIENVEHLEIVSDRKSRAVIYKCILEPLFRHTTKSFRNLAPLFKGMFGRVFSMTWILSSKR

Foldseek 3Di:
DDDDDDDDDPPPPPDDVAKDQQVCQLPDPVHDDLLLLLVLLLLVLVVCLVCPVPPFQQPFLDSRQWIAGHLVDQAPVRRRIGGRGDPDDDPDGDDSLQSLLSSLQSLLCSQLSHHQDDDCQQADPPPRHGGSLSSLVVCLVPCVVRHDPLSSQLSVLSNCQVVQLVPPDDPPQDSVCSSSVSSVPRHNVSSVVVSVVCVVVVVVSNVCNDPPPDDVPVVPPPDD

Radius of gyration: 19.1 Å; chains: 1; bounding box: 51×45×58 Å

pLDDT: mean 76.31, std 18.68, range [26.25, 97.75]

Secondary structure (DSSP, 8-state):
----------------TT-EEHHHHHHSSSPPPHHHHHHHHHHHHHHHHHTTT-TTTTT--SGGGEEE--TT---GGG-SPEEP---S--S-PPPHHHHHHHHHHHHHHHHHTS-----GGGB-TTT-SB-HHHHHHHHHHHTTTTS-HHHHHHHHHHHTHHHHHHT---TTS-GGGHHHHHIIIIIIHHHHHHHHHTHHHHTTTTTTTS-TT--GGGGGSS--